Protein AF-A0A932P8K3-F1 (afdb_monomer_lite)

Sequence (279 aa):
MRSTWPFIAGIIIAALVTVFTLPIFAATGILMMVAGSIGRNEATLAGGSSISMRDDHGRITSRLLNTTYTVLAVPITGEPRPRRTLLRQQVLIGDDGEGSASLAAWQMGSPGELRKPPIYAIRVKAHSASLGDDFMFWTEKGGRRTAYSLASGDWLFDADLPVVPFVFEPEARRLAALAQADEEYSAKGGVAVITYAAPGRVLRRVVLLADDSIRASMLRATLSATKLVTYTDDALGGRVVELPLGSGAVRIPVGLNDLDLRRAVLPAGLRLIVLQPWG

Secondary structure (DSSP, 8-state):
----HHHHHHHHHHHHHHHHHHHHHHHHHHHHHHHHHHT----------EEEEEEETTEEEEEEEEEEEEEEEE--TT-SSPEEEEEEEEEEEETTS--EEEEEEEE-SSGGGGGSPPSEEEEEE-SEEEE-TTSEEEEEETTEEEEEETTT--EEEEESS--EEEEETTTEEEEEEEEEPPHHHHTTTEEEEEEEEETTEEEEEEEEEESSHHHHHHHHHHHTT---EEEEEGGGTEEEEEE--TT--EEEEB-SS-B-TTS-B--TTEEEEEEPP--

Radius of gyration: 31.86 Å; chains: 1; bounding box: 83×53×112 Å

Foldseek 3Di:
DDDCVVVVVVVVVVVVCCVVVVVVVVVVVVVVVVVVVVPPQAADDDDAWDKDWDDDPNDIKIKTKHWDWDWDQADDPPDPGGFTKIKIWIWMAIPVLFIKIKIFIWTPPGNVRNVDGGLDMDIDGANDWDQDPQQWIWGHDPQKIWTAHNRRRHTADIASADKDWDADPVGFIKIKGKDADDPVVLVVQWGIKIWIDHRRHTLWIKTKGFQDSVVSVVQNVCQNVWHWDWDFDVVLPTIWIWTQTPQGIWIWDDDSRDTRLVSIDDRPRIHIDTDDPDD

Structure (mmCIF, N/CA/C/O backbone):
data_AF-A0A932P8K3-F1
#
_entry.id   AF-A0A932P8K3-F1
#
loop_
_atom_site.group_PDB
_atom_site.id
_atom_site.type_symbol
_atom_site.label_atom_id
_atom_site.label_alt_id
_atom_site.label_comp_id
_atom_site.label_asym_id
_atom_site.label_entity_id
_atom_site.label_seq_id
_atom_site.pdbx_PDB_ins_code
_atom_site.Cartn_x
_atom_site.Cartn_y
_atom_site.Cartn_z
_atom_site.occupancy
_atom_site.B_iso_or_equiv
_atom_site.auth_seq_id
_atom_site.auth_comp_id
_atom_site.auth_asym_id
_atom_site.auth_atom_id
_atom_site.pdbx_PDB_model_num
ATOM 1 N N . MET A 1 1 ? -60.589 -2.465 82.801 1.00 57.28 1 MET A N 1
ATOM 2 C CA . MET A 1 1 ? -59.227 -2.330 82.238 1.00 57.28 1 MET A CA 1
ATOM 3 C C . MET A 1 1 ? -59.133 -3.239 81.018 1.00 57.28 1 MET A C 1
ATOM 5 O O . MET A 1 1 ? -59.334 -4.435 81.169 1.00 57.28 1 MET A O 1
ATOM 9 N N . ARG A 1 2 ? -58.970 -2.690 79.806 1.00 61.66 2 ARG A N 1
ATOM 10 C CA . ARG A 1 2 ? -58.849 -3.501 78.578 1.00 61.66 2 ARG A CA 1
ATOM 11 C C . ARG A 1 2 ? -57.414 -4.026 78.472 1.00 61.66 2 ARG A C 1
ATOM 13 O O . ARG A 1 2 ? -56.478 -3.258 78.662 1.00 61.66 2 ARG A O 1
ATOM 20 N N . SER A 1 3 ? -57.267 -5.325 78.223 1.00 73.38 3 SER A N 1
ATOM 21 C CA . SER A 1 3 ? -55.971 -6.006 78.144 1.00 73.38 3 SER A CA 1
ATOM 22 C C . SER A 1 3 ? -55.140 -5.461 76.978 1.00 73.38 3 SER A C 1
ATOM 24 O O . SER A 1 3 ? -55.580 -5.506 75.831 1.00 73.38 3 SER A O 1
ATOM 26 N N . THR A 1 4 ? -53.947 -4.940 77.271 1.00 82.44 4 THR A N 1
ATOM 27 C CA . THR A 1 4 ? -52.960 -4.438 76.294 1.00 82.44 4 THR A CA 1
ATOM 28 C C . THR A 1 4 ? -52.095 -5.552 75.692 1.00 82.44 4 THR A C 1
ATOM 30 O O . THR A 1 4 ? -51.344 -5.316 74.749 1.00 82.44 4 THR A O 1
ATOM 33 N N . TRP A 1 5 ? -52.234 -6.786 76.181 1.00 85.00 5 TRP A N 1
ATOM 34 C CA . TRP A 1 5 ? -51.476 -7.955 75.727 1.00 85.00 5 TRP A CA 1
ATOM 35 C C . TRP A 1 5 ? -51.561 -8.239 74.212 1.00 85.00 5 TRP A C 1
ATOM 37 O O . TRP A 1 5 ? -50.513 -8.434 73.599 1.00 85.00 5 TRP A O 1
ATOM 47 N N . PRO A 1 6 ? -52.737 -8.204 73.549 1.00 85.38 6 PRO A N 1
ATOM 48 C CA . PRO A 1 6 ? -52.817 -8.500 72.116 1.00 85.38 6 PRO A CA 1
ATOM 49 C C . PRO A 1 6 ? -52.001 -7.520 71.260 1.00 85.38 6 PRO A C 1
ATOM 51 O O . PRO A 1 6 ? -51.452 -7.903 70.231 1.00 85.38 6 PRO A O 1
ATOM 54 N N . PHE A 1 7 ? -51.875 -6.269 71.710 1.00 83.56 7 PHE A N 1
ATOM 55 C CA . PHE A 1 7 ? -51.070 -5.253 71.038 1.00 83.56 7 PHE A CA 1
ATOM 56 C C . PHE A 1 7 ? -49.568 -5.546 71.162 1.00 83.56 7 PHE A C 1
ATOM 58 O O . PHE A 1 7 ? -48.844 -5.497 70.170 1.00 83.56 7 PHE A O 1
ATOM 65 N N . ILE A 1 8 ? -49.111 -5.935 72.357 1.00 85.12 8 ILE A N 1
ATOM 66 C CA . ILE A 1 8 ? -47.709 -6.306 72.607 1.00 85.12 8 ILE A CA 1
ATOM 67 C C . ILE A 1 8 ? -47.333 -7.569 71.818 1.00 85.12 8 ILE A C 1
ATOM 69 O O . ILE A 1 8 ? -46.289 -7.599 71.169 1.00 85.12 8 ILE A O 1
ATOM 73 N N . ALA A 1 9 ? -48.205 -8.581 71.801 1.00 83.50 9 ALA A N 1
ATOM 74 C CA . ALA A 1 9 ? -48.005 -9.788 70.998 1.00 83.50 9 ALA A CA 1
ATOM 75 C C . ALA A 1 9 ? -47.922 -9.472 69.493 1.00 83.50 9 ALA A C 1
ATOM 77 O O . ALA A 1 9 ? -47.056 -10.003 68.800 1.00 83.50 9 ALA A O 1
ATOM 78 N N . GLY A 1 10 ? -48.768 -8.559 69.001 1.00 85.12 10 GLY A N 1
ATOM 79 C CA . GLY A 1 10 ? -48.730 -8.094 67.613 1.00 85.12 10 GLY A CA 1
ATOM 80 C C . GLY A 1 10 ? -47.408 -7.419 67.240 1.00 85.12 10 GLY A C 1
ATOM 81 O O . GLY A 1 10 ? -46.850 -7.719 66.186 1.00 85.12 10 GLY A O 1
ATOM 82 N N . ILE A 1 11 ? -46.862 -6.571 68.121 1.00 88.75 11 ILE A N 1
ATOM 83 C CA . ILE A 1 11 ? -45.560 -5.915 67.906 1.00 88.75 11 ILE A CA 1
ATOM 84 C C . ILE A 1 11 ? -44.426 -6.940 67.862 1.00 88.75 11 ILE A C 1
ATOM 86 O O . ILE A 1 11 ? -43.567 -6.854 66.987 1.00 88.75 11 ILE A O 1
ATOM 90 N N . ILE A 1 12 ? -44.428 -7.924 68.767 1.00 87.56 12 ILE A N 1
ATOM 91 C CA . ILE A 1 12 ? -43.390 -8.964 68.804 1.00 87.56 12 ILE A CA 1
ATOM 92 C C . ILE A 1 12 ? -43.411 -9.780 67.511 1.00 87.56 12 ILE A C 1
ATOM 94 O O . ILE A 1 12 ? -42.362 -9.973 66.902 1.00 87.56 12 ILE A O 1
ATOM 98 N N . ILE A 1 13 ? -44.591 -10.209 67.054 1.00 87.44 13 ILE A N 1
ATOM 99 C CA . ILE A 1 13 ? -44.726 -10.978 65.810 1.00 87.44 13 ILE A CA 1
ATOM 100 C C . ILE A 1 13 ? -44.290 -10.136 64.607 1.00 87.44 13 ILE A C 1
ATOM 102 O O . ILE A 1 13 ? -43.523 -10.620 63.779 1.00 87.44 13 ILE A O 1
ATOM 106 N N . ALA A 1 14 ? -44.713 -8.872 64.526 1.00 83.62 14 ALA A N 1
ATOM 107 C CA . ALA A 1 14 ? -44.312 -7.977 63.444 1.00 83.62 14 ALA A CA 1
ATOM 108 C C . ALA A 1 14 ? -42.792 -7.750 63.419 1.00 83.62 14 ALA A C 1
ATOM 110 O O . ALA A 1 14 ? -42.177 -7.823 62.354 1.00 83.62 14 ALA A O 1
ATOM 111 N N . ALA A 1 15 ? -42.168 -7.541 64.582 1.00 84.94 15 ALA A N 1
ATOM 112 C CA . ALA A 1 15 ? -40.720 -7.394 64.697 1.00 84.94 15 ALA A CA 1
ATOM 113 C C . ALA A 1 15 ? -39.991 -8.672 64.262 1.00 84.94 15 ALA A C 1
ATOM 115 O O . ALA A 1 15 ? -39.031 -8.599 63.498 1.00 84.94 15 ALA A O 1
ATOM 116 N N . LEU A 1 16 ? -40.482 -9.842 64.679 1.00 87.06 16 LEU A N 1
ATOM 117 C CA . LEU A 1 16 ? -39.890 -11.133 64.335 1.00 87.06 16 LEU A CA 1
ATOM 118 C C . LEU A 1 16 ? -39.984 -11.398 62.828 1.00 87.06 16 LEU A C 1
ATOM 120 O O . LEU A 1 16 ? -38.974 -11.688 62.194 1.00 87.06 16 LEU A O 1
ATOM 124 N N . VAL A 1 17 ? -41.167 -11.203 62.235 1.00 87.06 17 VAL A N 1
ATOM 125 C CA . VAL A 1 17 ? -41.371 -11.316 60.782 1.00 87.06 17 VAL A CA 1
ATOM 126 C C . VAL A 1 17 ? -40.416 -10.383 60.046 1.00 87.06 17 VAL A C 1
ATOM 128 O O . VAL A 1 17 ? -39.711 -10.837 59.153 1.00 87.06 17 VAL A O 1
ATOM 131 N N . THR A 1 18 ? -40.307 -9.124 60.475 1.00 86.12 18 THR A N 1
ATOM 132 C CA . THR A 1 18 ? -39.412 -8.146 59.841 1.00 86.12 18 THR A CA 1
ATOM 133 C C . THR A 1 18 ? -37.949 -8.594 59.907 1.00 86.12 18 THR A C 1
ATOM 135 O O . THR A 1 18 ? -37.266 -8.585 58.886 1.00 86.12 18 THR A O 1
ATOM 138 N N . VAL A 1 19 ? -37.473 -9.057 61.068 1.00 89.94 19 VAL A N 1
ATOM 139 C CA . VAL A 1 19 ? -36.092 -9.542 61.251 1.00 89.94 19 VAL A CA 1
ATOM 140 C C . VAL A 1 19 ? -35.783 -10.752 60.365 1.00 89.94 19 VAL A C 1
ATOM 142 O O . VAL A 1 19 ? -34.666 -10.854 59.863 1.00 89.94 19 VAL A O 1
ATOM 145 N N . PHE A 1 20 ? -36.752 -11.637 60.120 1.00 86.25 20 PHE A N 1
ATOM 146 C CA . PHE A 1 20 ? -36.549 -12.810 59.264 1.00 86.25 20 PHE A CA 1
ATOM 147 C C . PHE A 1 20 ? -36.735 -12.526 57.766 1.00 86.25 20 PHE A C 1
ATOM 149 O O . PHE A 1 20 ? -36.032 -13.118 56.948 1.00 86.25 20 PHE A O 1
ATOM 156 N N . THR A 1 21 ? -37.631 -11.616 57.373 1.00 87.06 21 THR A N 1
ATOM 157 C CA . THR A 1 21 ? -37.904 -11.341 55.951 1.00 87.06 21 THR A CA 1
ATOM 158 C C . THR A 1 21 ? -36.928 -10.346 55.331 1.00 87.06 21 THR A C 1
ATOM 160 O O . THR A 1 21 ? -36.585 -10.469 54.156 1.00 87.06 21 THR A O 1
ATOM 163 N N . LEU A 1 22 ? -36.455 -9.360 56.097 1.00 86.75 22 LEU A N 1
ATOM 164 C CA . LEU A 1 22 ? -35.599 -8.281 55.589 1.00 86.75 22 LEU A CA 1
ATOM 165 C C . LEU A 1 22 ? -34.237 -8.788 55.056 1.00 86.75 22 LEU A C 1
ATOM 167 O O . LEU A 1 22 ? -33.844 -8.351 53.972 1.00 86.75 22 LEU A O 1
ATOM 171 N N . PRO A 1 23 ? -33.560 -9.770 55.690 1.00 87.19 23 PRO A N 1
ATOM 172 C CA . PRO A 1 23 ? -32.352 -10.386 55.139 1.00 87.19 23 PRO A CA 1
ATOM 173 C C . PRO A 1 23 ? -32.603 -11.132 53.826 1.00 87.19 23 PRO A C 1
ATOM 175 O O . PRO A 1 23 ? -31.770 -11.077 52.926 1.00 87.19 23 PRO A O 1
ATOM 178 N N . ILE A 1 24 ? -33.756 -11.797 53.688 1.00 86.75 24 ILE A N 1
ATOM 179 C CA . ILE A 1 24 ? -34.129 -12.529 52.468 1.00 86.75 24 ILE A CA 1
ATOM 180 C C . ILE A 1 24 ? -34.347 -11.542 51.319 1.00 86.75 24 ILE A C 1
ATOM 182 O O . ILE A 1 24 ? -33.803 -11.734 50.230 1.00 86.75 24 ILE A O 1
ATOM 186 N N . PHE A 1 25 ? -35.079 -10.451 51.559 1.00 83.62 25 PHE A N 1
ATOM 187 C CA . PHE A 1 25 ? -35.274 -9.406 50.552 1.00 83.62 25 PHE A CA 1
ATOM 188 C C . PHE A 1 25 ? -33.962 -8.714 50.172 1.00 83.62 25 PHE A C 1
ATOM 190 O O . PHE A 1 25 ? -33.715 -8.504 48.984 1.00 83.62 25 PHE A O 1
ATOM 197 N N . ALA A 1 26 ? -33.091 -8.430 51.143 1.00 86.62 26 ALA A N 1
ATOM 198 C CA . ALA A 1 26 ? -31.770 -7.863 50.883 1.00 86.62 26 ALA A CA 1
ATOM 199 C C . ALA A 1 26 ? -30.895 -8.812 50.048 1.00 86.62 26 ALA A C 1
ATOM 201 O O . ALA A 1 26 ? -30.323 -8.395 49.041 1.00 86.62 26 ALA A O 1
ATOM 202 N N . ALA A 1 27 ? -30.845 -10.099 50.407 1.00 85.69 27 ALA A N 1
ATOM 203 C CA . ALA A 1 27 ? -30.104 -11.110 49.659 1.00 85.69 27 ALA A CA 1
ATOM 204 C C . ALA A 1 27 ? -30.632 -11.249 48.225 1.00 85.69 27 ALA A C 1
ATOM 206 O O . ALA A 1 27 ? -29.844 -11.255 47.284 1.00 85.69 27 ALA A O 1
ATOM 207 N N . THR A 1 28 ? -31.955 -11.277 48.048 1.00 83.00 28 THR A N 1
ATOM 208 C CA . THR A 1 28 ? -32.598 -11.361 46.726 1.00 83.00 28 THR A CA 1
ATOM 209 C C . THR A 1 28 ? -32.301 -10.120 45.880 1.00 83.00 28 THR A C 1
ATOM 211 O O . THR A 1 28 ? -31.987 -10.245 44.697 1.00 83.00 28 THR A O 1
ATOM 214 N N . GLY A 1 29 ? -32.325 -8.926 46.484 1.00 81.06 29 GLY A N 1
ATOM 215 C CA . GLY A 1 29 ? -31.963 -7.672 45.821 1.00 81.06 29 GLY A CA 1
ATOM 216 C C . GLY A 1 29 ? -30.506 -7.647 45.355 1.00 81.06 29 GLY A C 1
ATOM 217 O O . GLY A 1 29 ? -30.235 -7.282 44.211 1.00 81.06 29 GLY A O 1
ATOM 218 N N . ILE A 1 30 ? -29.574 -8.113 46.192 1.00 82.00 30 ILE A N 1
ATOM 219 C CA . ILE A 1 30 ? -28.154 -8.246 45.826 1.00 82.00 30 ILE A CA 1
ATOM 220 C C . ILE A 1 30 ? -27.990 -9.261 44.689 1.00 82.00 30 ILE A C 1
ATOM 222 O O . ILE A 1 30 ? -27.289 -8.985 43.718 1.00 82.00 30 ILE A O 1
ATOM 226 N N . LEU A 1 31 ? -28.676 -10.404 44.758 1.00 77.06 31 LEU A N 1
ATOM 227 C CA . LEU A 1 31 ? -28.620 -11.444 43.727 1.00 77.06 31 LEU A CA 1
ATOM 228 C C . LEU A 1 31 ? -29.167 -10.951 42.383 1.00 77.06 31 LEU A C 1
ATOM 230 O O . LEU A 1 31 ? -28.558 -11.221 41.353 1.00 77.06 31 LEU A O 1
ATOM 234 N N . MET A 1 32 ? -30.256 -10.175 42.381 1.00 73.75 32 MET A N 1
ATOM 235 C CA . MET A 1 32 ? -30.782 -9.545 41.165 1.00 73.75 32 MET A CA 1
ATOM 236 C C . MET A 1 32 ? -29.863 -8.446 40.625 1.00 73.75 32 MET A C 1
ATOM 238 O O . MET A 1 32 ? -29.710 -8.330 39.412 1.00 73.75 32 MET A O 1
ATOM 242 N N . MET A 1 33 ? -29.208 -7.669 41.491 1.00 70.44 33 MET A N 1
ATOM 243 C CA . MET A 1 33 ? -28.232 -6.655 41.078 1.00 70.44 33 MET A CA 1
ATOM 244 C C . MET A 1 33 ? -26.982 -7.291 40.450 1.00 70.44 33 MET A C 1
ATOM 246 O O . MET A 1 33 ? -26.473 -6.806 39.438 1.00 70.44 33 MET A O 1
ATOM 250 N N . VAL A 1 34 ? -26.519 -8.413 41.007 1.00 69.19 34 VAL A N 1
ATOM 251 C CA . VAL A 1 34 ? -25.412 -9.211 40.464 1.00 69.19 34 VAL A CA 1
ATOM 252 C C . VAL A 1 34 ? -25.832 -9.922 39.172 1.00 69.19 34 VAL A C 1
ATOM 254 O O . VAL A 1 34 ? -25.115 -9.859 38.180 1.00 69.19 34 VAL A O 1
ATOM 257 N N . ALA A 1 35 ? -27.024 -10.518 39.112 1.00 64.69 35 ALA A N 1
ATOM 258 C CA . ALA A 1 35 ? -27.544 -11.127 37.885 1.00 64.69 35 ALA A CA 1
ATOM 259 C C . ALA A 1 35 ? -27.747 -10.089 36.762 1.00 64.69 35 ALA A C 1
ATOM 261 O O . ALA A 1 35 ? -27.433 -10.357 35.603 1.00 64.69 35 ALA A O 1
ATOM 262 N N . GLY A 1 36 ? -28.197 -8.878 37.107 1.00 56.47 36 GLY A N 1
ATOM 263 C CA . GLY A 1 36 ? -28.355 -7.763 36.174 1.00 56.47 36 GLY A CA 1
ATOM 264 C C . GLY A 1 36 ? -27.030 -7.198 35.652 1.00 56.47 36 GLY A C 1
ATOM 265 O O . GLY A 1 36 ? -26.979 -6.717 34.520 1.00 56.47 36 GLY A O 1
ATOM 266 N N . SER A 1 37 ? -25.941 -7.286 36.425 1.00 57.44 37 SER A N 1
ATOM 267 C CA . SER A 1 37 ? -24.605 -6.852 35.986 1.00 57.44 37 SER A CA 1
ATOM 268 C C . SER A 1 37 ? -23.870 -7.908 35.151 1.00 57.44 37 SER A C 1
ATOM 270 O O . SER A 1 37 ? -23.059 -7.552 34.294 1.00 57.44 37 SER A O 1
ATOM 272 N N . ILE A 1 38 ? -24.209 -9.190 35.320 1.00 56.47 38 ILE A N 1
ATOM 273 C CA . ILE A 1 38 ? -23.657 -10.315 34.545 1.00 56.47 38 ILE A CA 1
ATOM 274 C C . ILE A 1 38 ? -24.233 -10.372 33.110 1.00 56.47 38 ILE A C 1
ATOM 276 O O . ILE A 1 38 ? -23.625 -10.967 32.224 1.00 56.47 38 ILE A O 1
ATOM 280 N N . GLY A 1 39 ? -25.357 -9.698 32.835 1.00 48.97 39 GLY A N 1
ATOM 281 C CA . GLY A 1 39 ? -26.091 -9.782 31.563 1.00 48.97 39 GLY A CA 1
ATOM 282 C C . GLY A 1 39 ? -25.741 -8.772 30.461 1.00 48.97 39 GLY A C 1
ATOM 283 O O . GLY A 1 39 ? -26.375 -8.803 29.406 1.00 48.97 39 GLY A O 1
ATOM 284 N N . ARG A 1 40 ? -24.770 -7.864 30.640 1.00 55.28 40 ARG A N 1
ATOM 285 C CA . ARG A 1 40 ? -24.426 -6.907 29.568 1.00 55.28 40 ARG A CA 1
ATOM 286 C C . ARG A 1 40 ? -23.566 -7.579 28.493 1.00 55.28 40 ARG A C 1
ATOM 288 O O . ARG A 1 40 ? -22.337 -7.469 28.500 1.00 55.28 40 ARG A O 1
ATOM 295 N N . ASN A 1 41 ? -24.239 -8.212 27.528 1.00 59.84 41 ASN A N 1
ATOM 296 C CA . ASN A 1 41 ? -23.708 -8.635 26.221 1.00 59.84 41 ASN A CA 1
ATOM 297 C C . ASN A 1 41 ? -23.382 -7.434 25.314 1.00 59.84 41 ASN A C 1
ATOM 299 O O . ASN A 1 41 ? -23.579 -7.461 24.103 1.00 59.84 41 ASN A O 1
ATOM 303 N N . GLU A 1 42 ? -22.876 -6.363 25.906 1.00 59.88 42 GLU A N 1
ATOM 304 C CA . GLU A 1 42 ? -22.483 -5.149 25.223 1.00 59.88 42 GLU A CA 1
ATOM 305 C C . GLU A 1 42 ? -20.985 -4.957 25.449 1.00 59.88 42 GLU A C 1
ATOM 307 O O . GLU A 1 42 ? -20.441 -5.155 26.546 1.00 59.88 42 GLU A O 1
ATOM 312 N N . ALA A 1 43 ? -20.294 -4.613 24.374 1.00 63.81 43 ALA A N 1
ATOM 313 C CA . ALA A 1 43 ? -18.921 -4.163 24.420 1.00 63.81 43 ALA A CA 1
ATOM 314 C C . ALA A 1 43 ? -18.846 -2.871 23.619 1.00 63.81 43 ALA A C 1
ATOM 316 O O . ALA A 1 43 ? -19.266 -2.813 22.465 1.00 63.81 43 ALA A O 1
ATOM 317 N N . THR A 1 44 ? -18.350 -1.826 24.267 1.00 64.31 44 THR A N 1
ATOM 318 C CA . THR A 1 44 ? -18.259 -0.485 23.702 1.00 64.31 44 THR A CA 1
ATOM 319 C C . THR A 1 44 ? -16.798 -0.163 23.445 1.00 64.31 44 THR A C 1
ATOM 321 O O . THR A 1 44 ? -15.987 -0.181 24.372 1.00 64.31 44 THR A O 1
ATOM 324 N N . LEU A 1 45 ? -16.464 0.164 22.201 1.00 69.62 45 LEU A N 1
ATOM 325 C CA . LEU A 1 45 ? -15.181 0.769 21.867 1.00 69.62 45 LEU A CA 1
ATOM 326 C C . LEU A 1 45 ? -15.353 2.287 21.856 1.00 69.62 45 LEU A C 1
ATOM 328 O O . LEU A 1 45 ? -16.225 2.815 21.171 1.00 69.62 45 LEU A O 1
ATOM 332 N N . ALA A 1 46 ? -14.533 2.979 22.643 1.00 67.25 46 ALA A N 1
ATOM 333 C CA . ALA A 1 46 ? -14.523 4.433 22.716 1.00 67.25 46 ALA A CA 1
ATOM 334 C C . ALA A 1 46 ? -13.382 5.012 21.866 1.00 67.25 46 ALA A C 1
ATOM 336 O O . ALA A 1 46 ? -12.281 4.460 21.797 1.00 67.25 46 ALA A O 1
ATOM 337 N N . GLY A 1 47 ? -13.658 6.142 21.216 1.00 68.44 47 GLY A N 1
ATOM 338 C CA . GLY A 1 47 ? -12.696 6.921 20.438 1.00 68.44 47 GLY A CA 1
ATOM 339 C C . GLY A 1 47 ? -13.433 8.003 19.664 1.00 68.44 47 GLY A C 1
ATOM 340 O O . GLY A 1 47 ? -14.035 7.708 18.638 1.00 68.44 47 GLY A O 1
ATOM 341 N N . GLY A 1 48 ? -13.454 9.219 20.205 1.00 77.38 48 GLY A N 1
ATOM 342 C CA . GLY A 1 48 ? -14.067 10.371 19.548 1.00 77.38 48 GLY A CA 1
ATOM 343 C C . GLY A 1 48 ? -13.110 11.043 18.567 1.00 77.38 48 GLY A C 1
ATOM 344 O O . GLY A 1 48 ? -11.897 10.820 18.612 1.00 77.38 48 GLY A O 1
ATOM 345 N N . SER A 1 49 ? -13.664 11.885 17.700 1.00 84.56 49 SER A N 1
ATOM 346 C CA . SER A 1 49 ? -12.877 12.892 16.991 1.00 84.56 49 SER A CA 1
ATOM 347 C C . SER A 1 49 ? -12.685 14.104 17.902 1.00 84.56 49 SER A C 1
ATOM 349 O O . SER A 1 49 ? -13.598 14.478 18.639 1.00 84.56 49 SER A O 1
ATOM 351 N N . SER A 1 50 ? -11.501 14.704 17.885 1.00 85.56 50 SER A N 1
ATOM 352 C CA . SER A 1 50 ? -11.177 15.864 18.713 1.00 85.56 50 SER A CA 1
ATOM 353 C C . SER A 1 50 ? -10.339 16.878 17.948 1.00 85.56 50 SER A C 1
ATOM 355 O O . SER A 1 50 ? -9.579 16.536 17.044 1.00 85.56 50 SER A O 1
ATOM 357 N N . ILE A 1 51 ? -10.483 18.142 18.332 1.00 86.38 51 ILE A N 1
ATOM 358 C CA . ILE A 1 51 ? -9.606 19.232 17.922 1.00 86.38 51 ILE A CA 1
ATOM 359 C C . ILE A 1 51 ? -9.060 19.887 19.187 1.00 86.38 51 ILE A C 1
ATOM 361 O O . ILE A 1 51 ? -9.806 20.146 20.131 1.00 86.38 51 ILE A O 1
ATOM 365 N N . SER A 1 52 ? -7.756 20.121 19.232 1.00 84.69 52 SER A N 1
ATOM 366 C CA . SER A 1 52 ? -7.100 20.833 20.326 1.00 84.69 52 SER A CA 1
ATOM 367 C C . SER A 1 52 ? -6.261 21.962 19.759 1.00 84.69 52 SER A C 1
ATOM 369 O O . SER A 1 52 ? -5.509 21.740 18.812 1.00 84.69 52 SER A O 1
ATOM 371 N N . MET A 1 53 ? -6.365 23.144 20.355 1.00 85.94 53 MET A N 1
ATOM 372 C CA . MET A 1 53 ? -5.535 24.300 20.032 1.00 85.94 53 MET A CA 1
ATOM 373 C C . MET A 1 53 ? -4.720 24.670 21.266 1.00 85.94 53 MET A C 1
ATOM 375 O O . MET A 1 53 ? -5.257 24.710 22.375 1.00 85.94 53 MET A O 1
ATOM 379 N N . ARG A 1 54 ? -3.425 24.913 21.084 1.00 84.88 54 ARG A N 1
ATOM 380 C CA . ARG A 1 54 ? -2.511 25.335 22.142 1.00 84.88 54 ARG A CA 1
ATOM 381 C C . ARG A 1 54 ? -1.705 26.531 21.663 1.00 84.88 54 ARG A C 1
ATOM 383 O O . ARG A 1 54 ? -1.085 26.465 20.607 1.00 84.88 54 ARG A O 1
ATOM 390 N N . ASP A 1 55 ? -1.702 27.588 22.462 1.00 84.25 55 ASP A N 1
ATOM 391 C CA . ASP A 1 55 ? -0.764 28.694 22.302 1.00 84.25 55 ASP A CA 1
ATOM 392 C C . ASP A 1 55 ? 0.586 28.288 22.904 1.00 84.25 55 ASP A C 1
ATOM 394 O O . ASP A 1 55 ? 0.671 27.904 24.076 1.00 84.25 55 ASP A O 1
ATOM 398 N N . ASP A 1 56 ? 1.622 28.298 22.074 1.00 80.75 56 ASP A N 1
ATOM 399 C CA . ASP A 1 56 ? 3.001 28.061 22.465 1.00 80.75 56 ASP A CA 1
ATOM 400 C C . ASP A 1 56 ? 3.830 29.305 22.128 1.00 80.75 56 ASP A C 1
ATOM 402 O O . ASP A 1 56 ? 4.255 29.505 20.990 1.00 80.75 56 ASP A O 1
ATOM 406 N N . HIS A 1 57 ? 4.021 30.172 23.126 1.00 77.75 57 HIS A N 1
ATOM 407 C CA . HIS A 1 57 ? 4.831 31.392 23.025 1.00 77.75 57 HIS A CA 1
ATOM 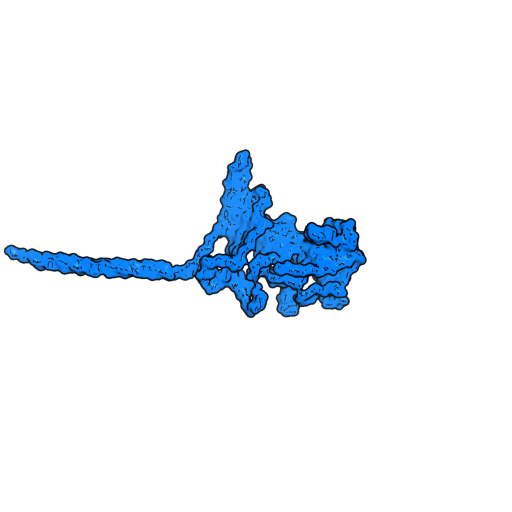408 C C . HIS A 1 57 ? 4.403 32.337 21.880 1.00 77.75 57 HIS A C 1
ATOM 410 O O . HIS A 1 57 ? 5.245 32.911 21.189 1.00 77.75 57 HIS A O 1
ATOM 416 N N . GLY A 1 58 ? 3.091 32.509 21.672 1.00 76.94 58 GLY A N 1
ATOM 417 C CA . GLY A 1 58 ? 2.528 33.358 20.618 1.00 76.94 58 GLY A CA 1
ATOM 418 C C . GLY A 1 58 ? 2.317 32.635 19.285 1.00 76.94 58 GLY A C 1
ATOM 419 O O . GLY A 1 58 ? 1.851 33.249 18.323 1.00 76.94 58 GLY A O 1
ATOM 420 N N . ARG A 1 59 ? 2.634 31.335 19.209 1.00 77.81 59 ARG A N 1
ATOM 421 C CA . ARG A 1 59 ? 2.316 30.469 18.070 1.00 77.81 59 ARG A CA 1
ATOM 422 C C . ARG A 1 59 ? 1.150 29.554 18.433 1.00 77.81 59 ARG A C 1
ATOM 424 O O . ARG A 1 59 ? 1.291 28.632 19.231 1.00 77.81 59 ARG A O 1
ATOM 431 N N . ILE A 1 60 ? 0.005 29.766 17.790 1.00 81.31 60 ILE A N 1
ATOM 432 C CA . ILE A 1 60 ? -1.136 28.853 17.898 1.00 81.31 60 ILE A CA 1
ATOM 433 C C . ILE A 1 60 ? -0.799 27.573 17.127 1.00 81.31 60 ILE A C 1
ATOM 435 O O . ILE A 1 60 ? -0.519 27.614 15.931 1.00 81.31 60 ILE A O 1
ATOM 439 N N . THR A 1 61 ? -0.820 26.441 17.822 1.00 82.62 61 THR A N 1
ATOM 440 C CA . THR A 1 61 ? -0.681 25.100 17.248 1.00 82.62 61 THR A CA 1
ATOM 441 C C . THR A 1 61 ? -2.005 24.365 17.388 1.00 82.62 61 THR A C 1
ATOM 443 O O . THR A 1 61 ? -2.563 24.267 18.484 1.00 82.62 61 THR A O 1
ATOM 446 N N . SER A 1 62 ? -2.537 23.861 16.282 1.00 85.38 62 SER A N 1
ATOM 447 C CA . SER A 1 62 ? -3.744 23.048 16.251 1.00 85.38 62 SER A CA 1
ATOM 448 C C . SER A 1 62 ? -3.409 21.588 15.947 1.00 85.38 62 SER A C 1
ATOM 450 O O . SER A 1 62 ? -2.453 21.260 15.239 1.00 85.38 62 SER A O 1
ATOM 452 N N . ARG A 1 63 ? -4.183 20.686 16.551 1.00 86.25 63 ARG A N 1
ATOM 453 C CA . ARG A 1 63 ? -4.139 19.247 16.293 1.00 86.25 63 ARG A CA 1
ATOM 454 C C . ARG A 1 63 ? -5.553 18.728 16.147 1.00 86.25 63 ARG A C 1
ATOM 456 O O . ARG A 1 63 ? -6.403 19.009 16.991 1.00 86.25 63 ARG A O 1
ATOM 463 N N . LEU A 1 64 ? -5.778 17.946 15.103 1.00 88.12 64 LEU A N 1
ATOM 464 C CA . LEU A 1 64 ? -7.047 17.307 14.797 1.00 88.12 64 LEU A CA 1
ATOM 465 C C . LEU A 1 64 ? -6.851 15.794 14.793 1.00 88.12 64 LEU A C 1
ATOM 467 O O . LEU A 1 64 ? -6.024 15.274 14.050 1.00 88.12 64 LEU A O 1
ATOM 471 N N . LEU A 1 65 ? -7.627 15.091 15.610 1.00 90.25 65 LEU A N 1
ATOM 472 C CA . LEU A 1 65 ? -7.734 13.639 15.606 1.00 90.25 65 LEU A CA 1
ATOM 473 C C . LEU A 1 65 ? -9.104 13.267 15.049 1.00 90.25 65 LEU A C 1
ATOM 475 O O . LEU A 1 65 ? -10.124 13.553 15.671 1.00 90.25 65 LEU A O 1
ATOM 479 N N . ASN A 1 66 ? -9.136 12.598 13.903 1.00 91.44 66 ASN A N 1
ATOM 480 C CA . ASN A 1 66 ? -10.361 12.026 13.364 1.00 91.44 66 ASN A CA 1
ATOM 481 C C . ASN A 1 66 ? -10.378 10.520 13.631 1.00 91.44 66 ASN A C 1
ATOM 483 O O . ASN A 1 66 ? -9.447 9.828 13.219 1.00 91.44 66 ASN A O 1
ATOM 487 N N . THR A 1 67 ? -11.417 10.018 14.300 1.00 93.38 67 THR A N 1
ATOM 488 C CA . THR A 1 67 ? -11.620 8.581 14.529 1.00 93.38 67 THR A CA 1
ATOM 489 C C . THR A 1 67 ? -12.837 8.107 13.739 1.00 93.38 67 THR A C 1
ATOM 491 O O . THR A 1 67 ? -13.931 8.642 13.884 1.00 93.38 67 THR A O 1
ATOM 494 N N . THR A 1 68 ? -12.669 7.073 12.918 1.00 93.31 68 THR A N 1
ATOM 495 C CA . THR A 1 68 ? -13.742 6.475 12.114 1.00 93.31 68 THR A CA 1
ATOM 496 C C . THR A 1 68 ? -13.830 4.981 12.393 1.00 93.31 68 THR A C 1
ATOM 498 O O . THR A 1 68 ? -12.823 4.274 12.361 1.00 93.31 68 THR A O 1
ATOM 501 N N . TYR A 1 69 ? -15.044 4.494 12.649 1.00 92.69 69 TYR A N 1
ATOM 502 C CA . TYR A 1 69 ? -15.332 3.071 12.799 1.00 92.69 69 TYR A CA 1
ATOM 503 C C . TYR A 1 69 ? -16.028 2.563 11.545 1.00 92.69 69 TYR A C 1
ATOM 505 O O . TYR A 1 69 ? -17.034 3.129 11.127 1.00 92.69 69 TYR A O 1
ATOM 513 N N . THR A 1 70 ? -15.509 1.491 10.959 1.00 93.12 70 THR A N 1
ATOM 514 C CA . THR A 1 70 ? -16.094 0.869 9.766 1.00 93.12 70 THR A CA 1
ATOM 515 C C . THR A 1 70 ? -16.187 -0.630 9.976 1.00 93.12 70 THR A C 1
ATOM 517 O O . THR A 1 70 ? -15.251 -1.250 10.474 1.00 93.12 70 THR A O 1
ATOM 520 N N . VAL A 1 71 ? -17.312 -1.228 9.597 1.00 92.06 71 VAL A N 1
ATOM 521 C CA . VAL A 1 71 ? -17.489 -2.682 9.615 1.00 92.06 71 VAL A CA 1
ATOM 522 C C . VAL A 1 71 ? -17.418 -3.186 8.185 1.00 92.06 71 VAL A C 1
ATOM 524 O O . VAL A 1 71 ? -18.249 -2.798 7.368 1.00 92.06 71 VAL A O 1
ATOM 527 N N . LEU A 1 72 ? -16.451 -4.054 7.891 1.00 91.94 72 LEU A N 1
ATOM 528 C CA . LEU A 1 72 ? -16.242 -4.610 6.553 1.00 91.94 72 LEU A CA 1
ATOM 529 C C . LEU A 1 72 ? -16.195 -6.137 6.586 1.00 91.94 72 LEU A C 1
ATOM 531 O O . LEU A 1 72 ? -15.795 -6.746 7.577 1.00 91.94 72 LEU A O 1
ATOM 535 N N . ALA A 1 73 ? -16.596 -6.755 5.477 1.00 90.56 73 ALA A N 1
ATOM 536 C CA . ALA A 1 73 ? -16.378 -8.171 5.219 1.00 90.56 73 ALA A CA 1
ATOM 537 C C . ALA A 1 73 ? -15.058 -8.319 4.450 1.00 90.56 73 ALA A C 1
ATOM 539 O O . ALA A 1 73 ? -15.007 -8.089 3.243 1.00 90.56 73 ALA A O 1
ATOM 540 N N . VAL A 1 74 ? -13.979 -8.646 5.159 1.00 87.44 74 VAL A N 1
ATOM 541 C CA . VAL A 1 74 ? -12.631 -8.717 4.592 1.00 87.44 74 VAL A CA 1
ATOM 542 C C . VAL A 1 74 ? -12.377 -10.125 4.043 1.00 87.44 74 VAL A C 1
ATOM 544 O O . VAL A 1 74 ? -12.491 -11.099 4.797 1.00 87.44 74 VAL A O 1
ATOM 547 N N . PRO A 1 75 ? -12.035 -10.277 2.751 1.00 84.31 75 PRO A N 1
ATOM 548 C CA . PRO A 1 75 ? -11.641 -11.568 2.204 1.00 84.31 75 PRO A CA 1
ATOM 549 C C . PRO A 1 75 ? -10.281 -11.981 2.776 1.00 84.31 75 PRO A C 1
ATOM 551 O O . PRO A 1 75 ? -9.317 -11.219 2.714 1.00 84.31 75 PRO A O 1
ATOM 554 N N . ILE A 1 76 ? -10.193 -13.197 3.315 1.00 82.00 76 ILE A N 1
ATOM 555 C CA . ILE A 1 76 ? -8.938 -13.763 3.820 1.00 82.00 76 ILE A CA 1
ATOM 556 C C . ILE A 1 76 ? -8.517 -14.913 2.915 1.00 82.00 76 ILE A C 1
ATOM 558 O O . ILE A 1 76 ? -9.316 -15.781 2.563 1.00 82.00 76 ILE A O 1
ATOM 562 N N . THR A 1 77 ? -7.246 -14.909 2.515 1.00 74.25 77 THR A N 1
ATOM 563 C CA . THR A 1 77 ? -6.698 -15.962 1.657 1.00 74.25 77 THR A CA 1
ATOM 564 C C . THR A 1 77 ? -6.782 -17.310 2.374 1.00 74.25 77 THR A C 1
ATOM 566 O O . THR A 1 77 ? -6.307 -17.441 3.496 1.00 74.25 77 THR A O 1
ATOM 569 N N . GLY A 1 78 ? -7.356 -18.315 1.709 1.00 76.38 78 GLY A N 1
ATOM 570 C CA . GLY A 1 78 ? -7.513 -19.666 2.260 1.00 76.38 78 GLY A CA 1
ATOM 571 C C . GLY A 1 78 ? -8.820 -19.891 3.020 1.00 76.38 78 GLY A C 1
ATOM 572 O O . GLY A 1 78 ? -9.116 -21.029 3.376 1.00 76.38 78 GLY A O 1
ATOM 573 N N . GLU A 1 79 ? -9.635 -18.851 3.216 1.00 80.81 79 GLU A N 1
ATOM 574 C CA . GLU A 1 79 ? -10.941 -18.989 3.854 1.00 80.81 79 GLU A CA 1
ATOM 575 C C . GLU A 1 79 ? -12.089 -18.968 2.845 1.00 80.81 79 GLU A C 1
ATOM 577 O O . GLU A 1 79 ? -12.102 -18.143 1.931 1.00 80.81 79 GLU A O 1
ATOM 582 N N . PRO A 1 80 ? -13.095 -19.844 3.017 1.00 79.38 80 PRO A N 1
ATOM 583 C CA . PRO A 1 80 ? -14.215 -19.938 2.086 1.00 79.38 80 PRO A CA 1
ATOM 584 C C . PRO A 1 80 ? -15.182 -18.755 2.198 1.00 79.38 80 PRO A C 1
ATOM 586 O O . PRO A 1 80 ? -16.002 -18.548 1.306 1.00 79.38 80 PRO A O 1
ATOM 589 N N . ARG A 1 81 ? -15.143 -18.002 3.304 1.00 84.81 81 ARG A N 1
ATOM 590 C CA . ARG A 1 81 ? -16.039 -16.870 3.556 1.00 84.81 81 ARG A CA 1
ATOM 591 C C . ARG A 1 81 ? -15.243 -15.667 4.063 1.00 84.81 81 ARG A C 1
ATOM 593 O O . ARG A 1 81 ? -14.361 -15.855 4.898 1.00 84.81 81 ARG A O 1
ATOM 600 N N . PRO A 1 82 ? -15.569 -14.442 3.613 1.00 85.88 82 PRO A N 1
ATOM 601 C CA . PRO A 1 82 ? -15.007 -13.226 4.186 1.00 85.88 82 PRO A CA 1
ATOM 602 C C . PRO A 1 82 ? -15.273 -13.141 5.692 1.00 85.88 82 PRO A C 1
ATOM 604 O O . PRO A 1 82 ? -16.366 -13.484 6.157 1.00 85.88 82 PRO A O 1
ATOM 607 N N . ARG A 1 83 ? -14.298 -12.641 6.455 1.00 87.75 83 ARG A N 1
ATOM 608 C CA . ARG A 1 83 ? -14.469 -12.388 7.889 1.00 87.75 83 ARG A CA 1
ATOM 609 C C . ARG A 1 83 ? -15.053 -11.004 8.112 1.00 87.75 83 ARG A C 1
ATOM 611 O O . ARG A 1 83 ? -14.606 -10.028 7.514 1.00 87.75 83 ARG A O 1
ATOM 618 N N . ARG A 1 84 ? -16.043 -10.907 8.999 1.00 91.75 84 ARG A N 1
ATOM 619 C CA . ARG A 1 84 ? -16.573 -9.615 9.435 1.00 91.75 84 ARG A CA 1
ATOM 620 C C . ARG A 1 84 ? -15.599 -8.995 10.433 1.00 91.75 84 ARG A C 1
ATOM 622 O O . ARG A 1 84 ? -15.342 -9.574 11.488 1.00 91.75 84 ARG A O 1
ATOM 629 N N . THR A 1 85 ? -15.094 -7.818 10.099 1.00 92.50 85 THR A N 1
ATOM 630 C CA . THR A 1 85 ? -14.050 -7.128 10.853 1.00 92.50 85 THR A CA 1
ATOM 631 C C . THR A 1 85 ? -14.512 -5.711 11.166 1.00 92.50 85 THR A C 1
ATOM 633 O O . THR A 1 85 ? -14.981 -4.990 10.282 1.00 92.50 85 THR A O 1
ATOM 636 N N . LEU A 1 86 ? -14.378 -5.307 12.427 1.00 94.31 86 LEU A N 1
ATOM 637 C CA . LEU A 1 86 ? -14.508 -3.919 12.847 1.00 94.31 86 LEU A CA 1
ATOM 638 C C . LEU A 1 86 ? -13.145 -3.251 12.720 1.00 94.31 86 LEU A C 1
ATOM 640 O O . LEU A 1 86 ? -12.169 -3.699 13.316 1.00 94.31 86 LEU A O 1
ATOM 644 N N . LEU A 1 87 ? -13.101 -2.153 11.987 1.00 94.69 87 LEU A N 1
ATOM 645 C CA . LEU A 1 87 ? -11.919 -1.339 11.780 1.00 94.69 87 LEU A CA 1
ATOM 646 C C . LEU A 1 87 ? -12.099 -0.007 12.501 1.00 94.69 87 LEU A C 1
ATOM 648 O O . LEU A 1 87 ? -13.099 0.680 12.295 1.00 94.69 87 LEU A O 1
ATOM 652 N N . ARG A 1 88 ? -11.119 0.374 13.321 1.00 95.12 88 ARG A N 1
ATOM 653 C CA . ARG A 1 88 ? -10.984 1.726 13.869 1.00 95.12 88 ARG A CA 1
ATOM 654 C C . ARG A 1 88 ? -9.819 2.411 13.178 1.00 95.12 88 ARG A C 1
ATOM 656 O O . ARG A 1 88 ? -8.665 2.111 13.481 1.00 95.12 88 ARG A O 1
ATOM 663 N N . GLN A 1 89 ? -10.133 3.331 12.279 1.00 95.44 89 GLN A N 1
ATOM 664 C CA . GLN A 1 89 ? -9.161 4.214 11.653 1.00 95.44 89 GLN A CA 1
ATOM 665 C C . GLN A 1 89 ? -9.021 5.482 12.495 1.00 95.44 89 GLN A C 1
ATOM 667 O O . GLN A 1 89 ? -10.024 6.057 12.916 1.00 95.44 89 GLN A O 1
ATOM 672 N N . GLN A 1 90 ? -7.791 5.935 12.723 1.00 94.44 90 GLN A N 1
ATOM 673 C CA . GLN A 1 90 ? -7.525 7.237 13.326 1.00 94.44 90 GLN A CA 1
ATOM 674 C C . GLN A 1 90 ? -6.496 7.997 12.501 1.00 94.44 90 GLN A C 1
ATOM 676 O O . GLN A 1 90 ? -5.452 7.439 12.167 1.00 94.44 90 GLN A O 1
ATOM 681 N N . VAL A 1 91 ? -6.778 9.260 12.199 1.00 93.44 91 VAL A N 1
ATOM 682 C CA . VAL A 1 91 ? -5.854 10.162 11.501 1.00 93.44 91 VAL A CA 1
ATOM 683 C C . VAL A 1 91 ? -5.625 11.375 12.390 1.00 93.44 91 VAL A C 1
ATOM 685 O O . VAL A 1 91 ? -6.573 12.079 12.734 1.00 93.44 91 VAL A O 1
ATOM 688 N N . LEU A 1 92 ? -4.376 11.577 12.793 1.00 91.38 92 LEU A N 1
ATOM 689 C CA . LEU A 1 92 ? -3.911 12.737 13.537 1.00 91.38 92 LEU A CA 1
ATOM 690 C C . LEU A 1 92 ? -3.194 13.674 12.568 1.00 91.38 92 LEU A C 1
ATOM 692 O O . LEU A 1 92 ? -2.206 13.280 11.949 1.00 91.38 92 LEU A O 1
ATOM 696 N N . ILE A 1 93 ? -3.675 14.906 12.479 1.00 87.44 93 ILE A N 1
ATOM 697 C CA . ILE A 1 93 ? -3.089 15.976 11.676 1.00 87.44 93 ILE A CA 1
ATOM 698 C C . ILE A 1 93 ? -2.693 17.093 12.638 1.00 87.44 93 ILE A C 1
ATOM 700 O O . ILE A 1 93 ? -3.515 17.536 13.441 1.00 87.44 93 ILE A O 1
ATOM 704 N N . GLY A 1 94 ? -1.434 17.516 12.583 1.00 81.50 94 GLY A N 1
ATOM 705 C CA . GLY A 1 94 ? -0.912 18.637 13.356 1.00 81.50 94 GLY A CA 1
ATOM 706 C C . GLY A 1 94 ? -0.253 19.678 12.458 1.00 81.50 94 GLY A C 1
ATOM 707 O O . GLY A 1 94 ? 0.260 19.354 11.384 1.00 81.50 94 GLY A O 1
ATOM 708 N N . ASP A 1 95 ? -0.242 20.927 12.924 1.00 74.69 95 ASP A N 1
ATOM 709 C CA . ASP A 1 95 ? 0.426 22.054 12.247 1.00 74.69 95 ASP A CA 1
ATOM 710 C C . ASP A 1 95 ? 1.965 21.957 12.273 1.00 74.69 95 ASP A C 1
ATOM 712 O O . ASP A 1 95 ? 2.666 22.740 11.632 1.00 74.69 95 ASP A O 1
ATOM 716 N N . ASP A 1 96 ? 2.505 20.991 13.019 1.00 68.44 96 ASP A N 1
ATOM 717 C CA . ASP A 1 96 ? 3.922 20.621 13.064 1.00 68.44 96 ASP A CA 1
ATOM 718 C C . ASP A 1 96 ? 4.369 19.821 11.823 1.00 68.44 96 ASP A C 1
ATOM 720 O O . ASP A 1 96 ? 5.557 19.546 11.659 1.00 68.44 96 ASP A O 1
ATOM 724 N N . GLY A 1 97 ? 3.441 19.477 10.921 1.00 66.06 97 GLY A N 1
ATOM 725 C CA . GLY A 1 97 ? 3.724 18.706 9.708 1.00 66.06 97 GLY A CA 1
ATOM 726 C C . GLY A 1 97 ? 3.932 17.210 9.969 1.00 66.06 97 GLY A C 1
ATOM 727 O O . GLY A 1 97 ? 4.127 16.446 9.018 1.00 66.06 97 GLY A O 1
ATOM 728 N N . GLU A 1 98 ? 3.840 16.766 11.226 1.00 72.06 98 GLU A N 1
ATOM 729 C CA . GLU A 1 98 ? 3.969 15.370 11.638 1.00 72.06 98 GLU A CA 1
ATOM 730 C C . GLU A 1 98 ? 2.588 14.719 11.792 1.00 72.06 98 GLU A C 1
ATOM 732 O O . GLU A 1 98 ? 2.063 14.533 12.888 1.00 72.06 98 GLU A O 1
ATOM 737 N N . GLY A 1 99 ? 1.981 14.344 10.665 1.00 87.69 99 GLY A N 1
ATOM 738 C CA . GLY A 1 99 ? 0.763 13.537 10.671 1.00 87.69 99 GLY A CA 1
ATOM 739 C C . GLY A 1 99 ? 1.024 12.081 11.081 1.00 87.69 99 GLY A C 1
ATOM 740 O O . GLY A 1 99 ? 2.096 11.518 10.822 1.00 87.69 99 GLY A O 1
ATOM 741 N N . SER A 1 100 ? 0.024 11.428 11.676 1.00 93.75 100 SER A N 1
ATOM 742 C CA . SER A 1 100 ? 0.031 9.972 11.850 1.00 93.75 100 SER A CA 1
ATOM 743 C C . SER A 1 100 ? -1.314 9.351 11.504 1.00 93.75 100 SER A C 1
ATOM 745 O O . SER A 1 100 ? -2.372 9.898 11.808 1.00 93.75 100 SER A O 1
ATOM 747 N N . ALA A 1 101 ? -1.268 8.170 10.900 1.00 95.38 101 ALA A N 1
ATOM 748 C CA . ALA A 1 101 ? -2.430 7.339 10.662 1.00 95.38 101 ALA A CA 1
ATOM 749 C C . ALA A 1 101 ? -2.299 6.034 11.440 1.00 95.38 101 ALA A C 1
ATOM 751 O O . ALA A 1 101 ? -1.214 5.460 11.574 1.00 95.38 101 ALA A O 1
ATOM 752 N N . SER A 1 102 ? -3.423 5.543 11.943 1.00 95.56 102 SER A N 1
ATOM 753 C CA . SER A 1 102 ? -3.498 4.225 12.549 1.00 95.56 102 SER A CA 1
ATOM 754 C C . SER A 1 102 ? -4.768 3.497 12.158 1.00 95.56 102 SER A C 1
ATOM 756 O O . SER A 1 102 ? -5.804 4.111 11.901 1.00 95.56 102 SER A O 1
ATOM 758 N N . LEU A 1 103 ? -4.668 2.176 12.126 1.00 96.88 103 LEU A N 1
ATOM 759 C CA . LEU A 1 103 ? -5.781 1.278 11.883 1.00 96.88 103 LEU A CA 1
ATOM 760 C C . LEU A 1 103 ? -5.689 0.137 12.884 1.00 96.88 103 LEU A C 1
ATOM 762 O O . LEU A 1 103 ? -4.673 -0.546 12.940 1.00 96.88 103 LEU A O 1
ATOM 766 N N . ALA A 1 104 ? -6.740 -0.079 13.661 1.00 95.81 104 ALA A N 1
ATOM 767 C CA . ALA A 1 104 ? -6.866 -1.247 14.520 1.00 95.81 104 ALA A CA 1
ATOM 768 C C . ALA A 1 104 ? -8.052 -2.090 14.056 1.00 95.81 104 ALA A C 1
ATOM 770 O O . ALA A 1 104 ? -9.105 -1.540 13.728 1.00 95.81 104 ALA A O 1
ATOM 771 N N . ALA A 1 105 ? -7.875 -3.406 14.026 1.00 94.88 105 ALA A N 1
ATOM 772 C CA . ALA A 1 105 ? -8.881 -4.335 13.533 1.00 94.88 105 ALA A CA 1
ATOM 773 C C . ALA A 1 105 ? -9.315 -5.313 14.629 1.00 94.88 105 ALA A C 1
ATOM 775 O O . ALA A 1 105 ? -8.477 -5.855 15.341 1.00 94.88 105 ALA A O 1
ATOM 776 N N . TRP A 1 106 ? -10.613 -5.581 14.742 1.00 94.06 106 TRP A N 1
ATOM 777 C CA . TRP A 1 106 ? -11.186 -6.609 15.615 1.00 94.06 106 TRP A CA 1
ATOM 778 C C . TRP A 1 106 ? -12.062 -7.541 14.796 1.00 94.06 106 TRP A C 1
ATOM 780 O O . TRP A 1 106 ? -12.777 -7.099 13.897 1.00 94.06 106 TRP A O 1
ATOM 790 N N . GLN A 1 107 ? -12.055 -8.824 15.137 1.00 89.94 107 GLN A N 1
ATOM 791 C CA . GLN A 1 107 ? -13.064 -9.737 14.613 1.00 89.94 107 GLN A CA 1
ATOM 792 C C . GLN A 1 107 ? -14.437 -9.401 15.208 1.00 89.94 107 GLN A C 1
ATOM 794 O O . GLN A 1 107 ? -14.546 -8.906 16.333 1.00 89.94 107 GLN A O 1
ATOM 799 N N . MET A 1 108 ? -15.480 -9.607 14.402 1.00 86.31 108 MET A N 1
ATOM 800 C CA . MET A 1 108 ? -16.872 -9.435 14.803 1.00 86.31 108 MET A CA 1
ATOM 801 C C . MET A 1 108 ? -17.629 -10.763 14.715 1.00 86.31 108 MET A C 1
ATOM 803 O O . MET A 1 108 ? -18.401 -10.988 13.780 1.00 86.31 108 MET A O 1
ATOM 807 N N . GLY A 1 109 ? -17.422 -11.629 15.701 1.00 80.25 109 GLY A N 1
ATOM 808 C CA . GLY A 1 109 ? -18.211 -12.841 15.936 1.00 80.25 109 GLY A CA 1
ATOM 809 C C . GLY A 1 109 ? -19.068 -12.774 17.203 1.00 80.25 109 GLY A C 1
ATOM 810 O O . GLY A 1 109 ? -20.161 -13.336 17.241 1.00 80.25 109 GLY A O 1
ATOM 811 N N . SER A 1 110 ? -18.627 -12.045 18.231 1.00 80.94 110 SER A N 1
ATOM 812 C CA . SER A 1 110 ? -19.352 -11.886 19.499 1.00 80.94 110 SER A CA 1
ATOM 813 C C . SER A 1 110 ? -18.968 -10.587 20.223 1.00 80.94 110 SER A C 1
ATOM 815 O O . SER A 1 110 ? -17.864 -10.080 20.016 1.00 80.94 110 SER A O 1
ATOM 817 N N . PRO A 1 111 ? -19.812 -10.047 21.128 1.00 79.75 111 PRO A N 1
ATOM 818 C CA . PRO A 1 111 ? -19.465 -8.854 21.909 1.00 79.75 111 PRO A CA 1
ATOM 819 C C . PRO A 1 111 ? -18.153 -9.002 22.697 1.00 79.75 111 PRO A C 1
ATOM 821 O O . PRO A 1 111 ? -17.399 -8.044 22.849 1.00 79.75 111 PRO A O 1
ATOM 824 N N . GLY A 1 112 ? -17.838 -10.215 23.163 1.00 81.38 112 GLY A N 1
ATOM 825 C CA . GLY A 1 112 ? -16.599 -10.501 23.887 1.00 81.38 112 GLY A CA 1
ATOM 826 C C . GLY A 1 112 ? -15.323 -10.284 23.064 1.00 81.38 112 GLY A C 1
ATOM 827 O O . GLY A 1 112 ? -14.273 -10.024 23.646 1.00 81.38 112 GLY A O 1
ATOM 828 N N . GLU A 1 113 ? -15.388 -10.338 21.731 1.00 84.25 113 GLU A N 1
ATOM 829 C CA . GLU A 1 113 ? -14.221 -10.110 20.865 1.00 84.25 113 GLU A CA 1
ATOM 830 C C . GLU A 1 113 ? -13.745 -8.660 20.882 1.00 84.25 113 GLU A C 1
ATOM 832 O O . GLU A 1 113 ? -12.544 -8.420 20.823 1.00 84.25 113 GLU A O 1
ATOM 837 N N . LEU A 1 114 ? -14.649 -7.696 21.072 1.00 84.19 114 LEU A N 1
ATOM 838 C CA . LEU A 1 114 ? -14.278 -6.281 21.174 1.00 84.19 114 LEU A CA 1
ATOM 839 C C . LEU A 1 114 ? -13.542 -5.950 22.481 1.00 84.19 114 LEU A C 1
ATOM 841 O O . LEU A 1 114 ? -12.897 -4.909 22.577 1.00 84.19 114 LEU A O 1
ATOM 845 N N . ARG A 1 115 ? -13.635 -6.825 23.493 1.00 83.88 115 ARG A N 1
ATOM 846 C CA . ARG A 1 115 ? -12.869 -6.702 24.745 1.00 83.88 115 ARG A CA 1
ATOM 847 C C . ARG A 1 115 ? -11.448 -7.250 24.611 1.00 83.88 115 ARG A C 1
ATOM 849 O O . ARG A 1 115 ? -10.611 -6.971 25.465 1.00 83.88 115 ARG A O 1
ATOM 856 N N . LYS A 1 116 ? -11.177 -8.044 23.572 1.00 88.31 116 LYS A N 1
ATOM 857 C CA . LYS A 1 116 ? -9.838 -8.561 23.286 1.00 88.31 116 LYS A CA 1
ATOM 858 C C . LYS A 1 116 ? -8.995 -7.476 22.598 1.00 88.31 116 LYS A C 1
ATOM 860 O O . LYS A 1 116 ? -9.547 -6.555 21.987 1.00 88.31 116 LYS A O 1
ATOM 865 N N . PRO A 1 117 ? -7.657 -7.574 22.671 1.00 90.19 117 PRO A N 1
ATOM 866 C CA . PRO A 1 117 ? -6.781 -6.776 21.825 1.00 90.19 117 PRO A CA 1
ATOM 867 C C . PRO A 1 117 ? -7.143 -6.931 20.337 1.00 90.19 117 PRO A C 1
ATOM 869 O O . PRO A 1 117 ? -7.651 -7.987 19.945 1.00 90.19 117 PRO A O 1
ATOM 872 N N . PRO A 1 118 ? -6.889 -5.902 19.511 1.00 93.00 118 PRO A N 1
ATOM 873 C CA . PRO A 1 118 ? -7.114 -5.996 18.076 1.00 93.00 118 PRO A CA 1
ATOM 874 C C . PRO A 1 118 ? -6.268 -7.121 17.461 1.00 93.00 118 PRO A C 1
ATOM 876 O O . PRO A 1 118 ? -5.156 -7.381 17.918 1.00 93.00 118 PRO A O 1
ATOM 879 N N . ILE A 1 119 ? -6.781 -7.761 16.404 1.00 93.31 119 ILE A N 1
ATOM 880 C CA 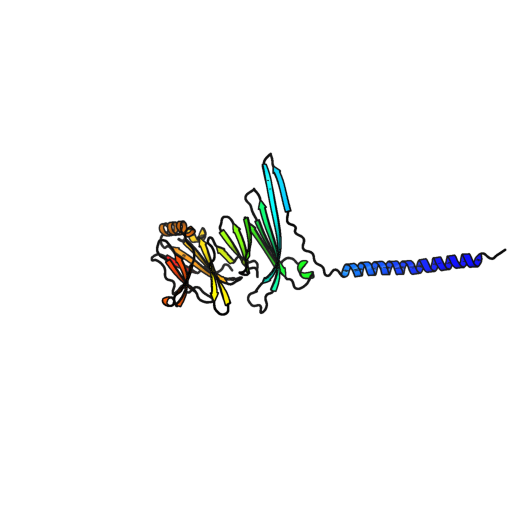. ILE A 1 119 ? -6.068 -8.812 15.658 1.00 93.31 119 ILE A CA 1
ATOM 881 C C . ILE A 1 119 ? -4.763 -8.297 15.048 1.00 93.31 119 ILE A C 1
ATOM 883 O O . ILE A 1 119 ? -3.781 -9.026 14.998 1.00 93.31 119 ILE A O 1
ATOM 887 N N . TYR A 1 120 ? -4.752 -7.034 14.628 1.00 94.44 120 TYR A N 1
ATOM 888 C CA . TYR A 1 120 ? -3.555 -6.299 14.254 1.00 94.44 120 TYR A CA 1
ATOM 889 C C . TYR A 1 120 ? -3.794 -4.800 14.458 1.00 94.44 120 TYR A C 1
ATOM 891 O O . TYR A 1 120 ? -4.937 -4.322 14.485 1.00 94.44 120 TYR A O 1
ATOM 899 N N . ALA A 1 121 ? -2.704 -4.049 14.592 1.00 95.81 121 ALA A N 1
ATOM 900 C CA . ALA A 1 121 ? -2.733 -2.598 14.649 1.00 95.81 121 ALA A CA 1
ATOM 901 C C . ALA A 1 121 ? -1.592 -2.013 13.814 1.00 95.81 121 ALA A C 1
ATOM 903 O O . ALA A 1 121 ? -0.426 -2.334 14.025 1.00 95.81 121 ALA A O 1
ATOM 904 N N . ILE A 1 122 ? -1.941 -1.124 12.892 1.00 96.56 122 ILE A N 1
ATOM 905 C CA . ILE A 1 122 ? -1.011 -0.371 12.055 1.00 96.56 122 ILE A CA 1
ATOM 906 C C . ILE A 1 122 ? -0.882 1.022 12.659 1.00 96.56 122 ILE A C 1
ATOM 908 O O . ILE A 1 122 ? -1.888 1.640 13.016 1.00 96.56 122 ILE A O 1
ATOM 912 N N . ARG A 1 123 ? 0.343 1.539 12.757 1.00 95.62 123 ARG A N 1
ATOM 913 C CA . ARG A 1 123 ? 0.605 2.936 13.114 1.00 95.62 123 ARG A CA 1
ATOM 914 C C . ARG A 1 123 ? 1.773 3.454 12.296 1.00 95.62 123 ARG A C 1
ATOM 916 O O . ARG A 1 123 ? 2.884 2.950 12.426 1.00 95.62 123 ARG A O 1
ATOM 923 N N . VAL A 1 124 ? 1.517 4.467 11.479 1.00 95.00 124 VAL A N 1
ATOM 924 C CA . VAL A 1 124 ? 2.499 5.002 10.534 1.00 95.00 124 VAL A CA 1
ATOM 925 C C . VAL A 1 124 ? 2.421 6.520 10.462 1.00 95.00 124 VAL A C 1
ATOM 927 O O . VAL A 1 124 ? 1.380 7.117 10.737 1.00 95.00 124 VAL A O 1
ATOM 930 N N . LYS A 1 125 ? 3.538 7.160 10.107 1.00 93.38 125 LYS A N 1
ATOM 931 C CA . LYS A 1 125 ? 3.552 8.596 9.807 1.00 93.38 125 LYS A CA 1
ATOM 932 C C . LYS A 1 125 ? 2.864 8.815 8.459 1.00 93.38 125 LYS A C 1
ATOM 934 O O . LYS A 1 125 ? 3.343 8.291 7.457 1.00 93.38 125 LYS A O 1
ATOM 939 N N . ALA A 1 126 ? 1.769 9.564 8.446 1.00 93.12 126 ALA A N 1
ATOM 940 C CA . ALA A 1 126 ? 0.972 9.840 7.254 1.00 93.12 126 ALA A CA 1
ATOM 941 C C . ALA A 1 126 ? 0.084 11.066 7.486 1.00 93.12 126 ALA A C 1
ATOM 943 O O . ALA A 1 126 ? -0.386 11.289 8.601 1.00 93.12 126 ALA A O 1
ATOM 944 N N . HIS A 1 127 ? -0.163 11.839 6.434 1.00 90.25 127 HIS A N 1
ATOM 945 C CA . HIS A 1 127 ? -1.024 13.027 6.472 1.00 90.25 127 HIS A CA 1
ATOM 946 C C . HIS A 1 127 ? -2.483 12.690 6.176 1.00 90.25 127 HIS A C 1
ATOM 948 O O . HIS A 1 127 ? -3.384 13.398 6.617 1.00 90.25 127 HIS A O 1
ATOM 954 N N . SER A 1 128 ? -2.722 11.594 5.457 1.00 91.44 128 SER A N 1
ATOM 955 C CA . SER A 1 128 ? -4.057 11.089 5.162 1.00 91.44 128 SER A CA 1
ATOM 956 C C . SER A 1 128 ? -4.085 9.563 5.239 1.00 91.44 128 SER A C 1
ATOM 958 O O . SER A 1 128 ? -3.058 8.887 5.103 1.00 91.44 128 SER A O 1
ATOM 960 N N . ALA A 1 129 ? -5.276 9.017 5.482 1.00 94.81 129 ALA A N 1
ATOM 961 C CA . ALA A 1 129 ? -5.520 7.592 5.356 1.00 94.81 129 ALA A CA 1
ATOM 962 C C . ALA A 1 129 ? -6.961 7.304 4.940 1.00 94.81 129 ALA A C 1
ATOM 964 O O . ALA A 1 129 ? -7.881 8.055 5.274 1.00 94.81 129 ALA A O 1
ATOM 965 N N . SER A 1 130 ? -7.157 6.206 4.219 1.00 94.56 130 SER A N 1
ATOM 966 C CA . SER A 1 130 ? -8.464 5.780 3.722 1.00 94.56 130 SER A CA 1
ATOM 967 C C . SER A 1 130 ? -8.549 4.263 3.593 1.00 94.56 130 SER A C 1
ATOM 969 O O . SER A 1 130 ? -7.543 3.572 3.432 1.00 94.56 130 SER A O 1
ATOM 971 N N . LEU A 1 131 ? -9.772 3.749 3.650 1.00 93.19 131 LEU A N 1
ATOM 972 C CA . LEU A 1 131 ? -10.090 2.375 3.280 1.00 93.19 131 LEU A CA 1
ATOM 973 C C . LEU A 1 131 ? -10.547 2.379 1.819 1.00 93.19 131 LEU A C 1
ATOM 975 O O . LEU A 1 131 ? -11.446 3.142 1.470 1.00 93.19 131 LEU A O 1
ATOM 979 N N . GLY A 1 132 ? -9.908 1.571 0.975 1.00 86.62 132 GLY A N 1
ATOM 980 C CA . GLY A 1 132 ? -10.257 1.452 -0.440 1.00 86.62 132 GLY A CA 1
ATOM 981 C C . GLY A 1 132 ? -11.220 0.298 -0.728 1.00 86.62 132 GLY A C 1
ATOM 982 O O . GLY A 1 132 ? -11.254 -0.707 -0.013 1.00 86.62 132 GLY A O 1
ATOM 983 N N . ASP A 1 133 ? -11.951 0.402 -1.842 1.00 82.94 133 ASP A N 1
ATOM 984 C CA . ASP A 1 133 ? -12.828 -0.661 -2.377 1.00 82.94 133 ASP A CA 1
ATOM 985 C C . ASP A 1 133 ? -12.053 -1.890 -2.898 1.00 82.94 133 ASP A C 1
ATOM 987 O O . ASP A 1 133 ? -12.622 -2.893 -3.339 1.00 82.94 133 ASP A O 1
ATOM 991 N N . ASP A 1 134 ? -10.728 -1.802 -2.884 1.00 84.00 134 ASP A N 1
ATOM 992 C CA . ASP A 1 134 ? -9.762 -2.844 -3.206 1.00 84.00 134 ASP A CA 1
ATOM 993 C C . ASP A 1 134 ? -9.370 -3.695 -1.984 1.00 84.00 134 ASP A C 1
ATOM 995 O O . ASP A 1 134 ? -8.478 -4.541 -2.079 1.00 84.00 134 ASP A O 1
ATOM 999 N N . PHE A 1 135 ? -10.070 -3.509 -0.858 1.00 85.56 135 PHE A N 1
ATOM 1000 C CA . PHE A 1 135 ? -9.817 -4.169 0.425 1.00 85.56 135 PHE A CA 1
ATOM 1001 C C . PHE A 1 135 ? -8.409 -3.899 0.971 1.00 85.56 135 PHE A C 1
ATOM 1003 O O . PHE A 1 135 ? -7.805 -4.759 1.621 1.00 85.56 135 PHE A O 1
ATOM 1010 N N . MET A 1 136 ? -7.890 -2.696 0.721 1.00 92.00 136 MET A N 1
ATOM 1011 C CA . MET A 1 136 ? -6.619 -2.229 1.261 1.00 92.00 136 MET A CA 1
ATOM 1012 C C . MET A 1 136 ? -6.815 -0.986 2.127 1.00 92.00 136 MET A C 1
ATOM 1014 O O . MET A 1 136 ? -7.718 -0.172 1.919 1.00 92.00 136 MET A O 1
ATOM 1018 N N . PHE A 1 137 ? -5.947 -0.853 3.125 1.00 95.12 137 PHE A N 1
ATOM 1019 C CA . PHE A 1 137 ? -5.793 0.382 3.877 1.00 95.12 137 PHE A CA 1
ATOM 1020 C C . PHE A 1 137 ? -4.693 1.213 3.232 1.00 95.12 137 PHE A C 1
ATOM 1022 O O . PHE A 1 137 ? -3.555 0.761 3.114 1.00 95.12 137 PHE A O 1
ATOM 1029 N N . TRP A 1 138 ? -5.043 2.420 2.814 1.00 95.88 138 TRP A N 1
ATOM 1030 C CA . TRP A 1 138 ? -4.151 3.344 2.138 1.00 95.88 138 TRP A CA 1
ATOM 1031 C C . TRP A 1 138 ? -3.733 4.455 3.084 1.00 95.88 138 TRP A C 1
ATOM 1033 O O . TRP A 1 138 ? -4.585 5.097 3.696 1.00 95.88 138 TRP A O 1
ATOM 1043 N N . THR A 1 139 ? -2.437 4.735 3.144 1.00 96.12 139 THR A N 1
ATOM 1044 C CA . THR A 1 139 ? -1.895 5.914 3.829 1.00 96.12 139 THR A CA 1
ATOM 1045 C C . THR A 1 139 ? -1.088 6.753 2.860 1.00 96.12 139 THR A C 1
ATOM 1047 O O . THR A 1 139 ? -0.472 6.200 1.952 1.00 96.12 139 THR A O 1
ATOM 1050 N N . GLU A 1 140 ? -1.045 8.064 3.058 1.00 93.94 140 GLU A N 1
ATOM 1051 C CA . GLU A 1 140 ? -0.273 8.964 2.202 1.00 93.94 140 GLU A CA 1
ATOM 1052 C C . GLU A 1 140 ? 0.699 9.812 3.019 1.00 93.94 140 GLU A C 1
ATOM 1054 O O . GLU A 1 140 ? 0.331 10.401 4.042 1.00 93.94 140 GLU A O 1
ATOM 1059 N N . LYS A 1 141 ? 1.946 9.887 2.553 1.00 91.56 141 LYS A N 1
ATOM 1060 C CA . LYS A 1 141 ? 2.995 10.716 3.144 1.00 91.56 141 LYS A CA 1
ATOM 1061 C C . LYS A 1 141 ? 3.843 11.326 2.033 1.00 91.56 141 LYS A C 1
ATOM 1063 O O . LYS A 1 141 ? 4.528 10.609 1.313 1.00 91.56 141 LYS A O 1
ATOM 1068 N N . GLY A 1 142 ? 3.831 12.655 1.922 1.00 86.69 142 GLY A N 1
ATOM 1069 C CA . GLY A 1 142 ? 4.652 13.368 0.935 1.00 86.69 142 GLY A CA 1
ATOM 1070 C C . GLY A 1 142 ? 4.371 12.956 -0.516 1.00 86.69 142 GLY A C 1
ATOM 1071 O O . GLY A 1 142 ? 5.306 12.819 -1.295 1.00 86.69 142 GLY A O 1
ATOM 1072 N N . GLY A 1 143 ? 3.104 12.694 -0.858 1.00 87.25 143 GLY A N 1
ATOM 1073 C CA . GLY A 1 143 ? 2.674 12.251 -2.191 1.00 87.25 143 GLY A CA 1
ATOM 1074 C C . GLY A 1 143 ? 2.852 10.753 -2.467 1.00 87.25 143 GLY A C 1
ATOM 1075 O O . GLY A 1 143 ? 2.205 10.225 -3.369 1.00 87.25 143 GLY A O 1
ATOM 1076 N N . ARG A 1 144 ? 3.654 10.037 -1.667 1.00 91.56 144 ARG A N 1
ATOM 1077 C CA . ARG A 1 144 ? 3.749 8.575 -1.728 1.00 91.56 144 ARG A CA 1
ATOM 1078 C C . ARG A 1 144 ? 2.576 7.946 -0.988 1.00 91.56 144 ARG A C 1
ATOM 1080 O O . ARG A 1 144 ? 2.336 8.248 0.185 1.00 91.56 144 ARG A O 1
ATOM 1087 N N . ARG A 1 145 ? 1.870 7.040 -1.661 1.00 94.69 145 ARG A N 1
ATOM 1088 C CA . ARG A 1 145 ? 0.819 6.208 -1.071 1.00 94.69 145 ARG A CA 1
ATOM 1089 C C . ARG A 1 145 ? 1.384 4.848 -0.694 1.00 94.69 145 ARG A C 1
ATOM 1091 O O . ARG A 1 145 ? 2.141 4.259 -1.453 1.00 94.69 145 ARG A O 1
ATOM 1098 N N . THR A 1 146 ? 0.945 4.316 0.433 1.00 95.44 146 THR A N 1
ATOM 1099 C CA . THR A 1 146 ? 1.329 2.989 0.907 1.00 95.44 146 THR A CA 1
ATOM 1100 C C . THR A 1 146 ? 0.081 2.158 1.160 1.00 95.44 146 THR A C 1
ATOM 1102 O O . THR A 1 146 ? -0.869 2.640 1.781 1.00 95.44 146 THR A O 1
ATOM 1105 N N . ALA A 1 147 ? 0.082 0.925 0.658 1.00 95.50 147 ALA A N 1
ATOM 1106 C CA . ALA A 1 147 ? -0.997 -0.038 0.819 1.00 95.50 147 ALA A CA 1
ATOM 1107 C C . ALA A 1 147 ? -0.673 -1.048 1.922 1.00 95.50 147 ALA A C 1
ATOM 1109 O O . ALA A 1 147 ? 0.405 -1.646 1.936 1.00 95.50 147 ALA A O 1
ATOM 1110 N N . TYR A 1 148 ? -1.653 -1.303 2.783 1.00 95.25 148 TYR A N 1
ATOM 1111 C CA . TYR A 1 148 ? -1.623 -2.355 3.792 1.00 95.25 148 TYR A CA 1
ATOM 1112 C C . TYR A 1 148 ? -2.786 -3.326 3.599 1.00 95.25 148 TYR A C 1
ATOM 1114 O O . TYR A 1 148 ? -3.886 -2.944 3.183 1.00 95.25 148 TYR A O 1
ATOM 1122 N N . SER A 1 149 ? -2.554 -4.590 3.940 1.00 92.44 149 SER A N 1
ATOM 1123 C CA . SER A 1 149 ? -3.573 -5.632 3.909 1.00 92.44 149 SER A CA 1
ATOM 1124 C C . SER A 1 149 ? -4.603 -5.415 5.011 1.00 92.44 149 SER A C 1
ATOM 1126 O O . SER A 1 149 ? -4.249 -5.322 6.185 1.00 92.44 149 SER A O 1
ATOM 1128 N N . LEU A 1 150 ? -5.892 -5.417 4.664 1.00 92.00 150 LEU A N 1
ATOM 1129 C CA . LEU A 1 150 ? -6.958 -5.464 5.671 1.00 92.00 150 LEU A CA 1
ATOM 1130 C C . LEU A 1 150 ? -7.119 -6.848 6.317 1.00 92.00 150 LEU A C 1
ATOM 1132 O O . LEU A 1 150 ? -7.827 -6.985 7.312 1.00 92.00 150 LEU A O 1
ATOM 1136 N N . ALA A 1 151 ? -6.517 -7.890 5.743 1.00 89.69 151 ALA A N 1
ATOM 1137 C CA . ALA A 1 151 ? -6.624 -9.244 6.279 1.00 89.69 151 ALA A CA 1
ATOM 1138 C C . ALA A 1 151 ? -5.633 -9.486 7.427 1.00 89.69 151 ALA A C 1
ATOM 1140 O O . ALA A 1 151 ? -5.987 -10.143 8.406 1.00 89.69 151 ALA A O 1
ATOM 1141 N N . SER A 1 152 ? -4.414 -8.954 7.311 1.00 90.06 152 SER A N 1
ATOM 1142 C CA . SER A 1 152 ? -3.310 -9.214 8.246 1.00 90.06 152 SER A CA 1
ATOM 1143 C C . SER A 1 152 ? -2.688 -7.963 8.865 1.00 90.06 152 SER A C 1
ATOM 1145 O O . SER A 1 152 ? -2.046 -8.058 9.905 1.00 90.06 152 SER A O 1
ATOM 1147 N N . GLY A 1 153 ? -2.886 -6.791 8.263 1.00 92.31 153 GLY A N 1
ATOM 1148 C CA . GLY A 1 153 ? -2.188 -5.565 8.642 1.00 92.31 153 GLY A CA 1
ATOM 1149 C C . GLY A 1 153 ? -0.807 -5.402 8.005 1.00 92.31 153 GLY A C 1
ATOM 1150 O O . GLY A 1 153 ? -0.165 -4.375 8.224 1.00 92.31 153 GLY A O 1
ATOM 1151 N N . ASP A 1 154 ? -0.362 -6.374 7.205 1.00 92.56 154 ASP A N 1
ATOM 1152 C CA . ASP A 1 154 ? 0.962 -6.348 6.587 1.00 92.56 154 ASP A CA 1
ATOM 1153 C C . ASP A 1 154 ? 1.079 -5.229 5.555 1.00 92.56 154 ASP A C 1
ATOM 1155 O O . ASP A 1 154 ? 0.132 -4.920 4.823 1.00 92.56 154 ASP A O 1
ATOM 1159 N N . TRP A 1 155 ? 2.274 -4.649 5.463 1.00 93.69 155 TRP A N 1
ATOM 1160 C CA . TRP A 1 155 ? 2.624 -3.761 4.363 1.00 93.69 155 TRP A CA 1
ATOM 1161 C C . TRP A 1 155 ? 2.634 -4.543 3.048 1.00 93.69 155 TRP A C 1
ATOM 1163 O O . TRP A 1 155 ? 3.256 -5.600 2.944 1.00 93.69 155 TRP A O 1
ATOM 1173 N N . LEU A 1 156 ? 1.947 -4.019 2.035 1.00 92.38 156 LEU A N 1
ATOM 1174 C CA . LEU A 1 156 ? 1.873 -4.646 0.722 1.00 92.38 156 LEU A CA 1
ATOM 1175 C C . LEU A 1 156 ? 2.842 -3.991 -0.249 1.00 92.38 156 LEU A C 1
ATOM 1177 O O . LEU A 1 156 ? 3.677 -4.681 -0.823 1.00 92.38 156 LEU A O 1
ATOM 1181 N N . PHE A 1 157 ? 2.728 -2.688 -0.483 1.00 94.00 157 PHE A N 1
ATOM 1182 C CA . PHE A 1 157 ? 3.596 -1.963 -1.411 1.00 94.00 157 PHE A CA 1
ATOM 1183 C C . PHE A 1 157 ? 3.406 -0.455 -1.290 1.00 94.00 157 PHE A C 1
ATOM 1185 O O . PHE A 1 157 ? 2.387 0.022 -0.788 1.00 94.00 157 PHE A O 1
ATOM 1192 N N . ASP A 1 158 ? 4.369 0.274 -1.841 1.00 94.50 158 ASP A N 1
ATOM 1193 C CA . ASP A 1 158 ? 4.277 1.711 -2.057 1.00 94.50 158 ASP A CA 1
ATOM 1194 C C . ASP A 1 158 ? 3.881 2.022 -3.507 1.00 94.50 158 ASP A C 1
ATOM 1196 O O . ASP A 1 158 ? 4.109 1.232 -4.431 1.00 94.50 158 ASP A O 1
ATOM 1200 N N . ALA A 1 159 ? 3.275 3.187 -3.698 1.00 94.00 159 ALA A N 1
ATOM 1201 C CA . ALA A 1 159 ? 2.850 3.729 -4.973 1.00 94.00 159 ALA A CA 1
ATOM 1202 C C . ALA A 1 159 ? 3.097 5.244 -4.985 1.00 94.00 159 ALA A C 1
ATOM 1204 O O . ALA A 1 159 ? 2.469 5.994 -4.238 1.00 94.00 159 ALA A O 1
ATOM 1205 N N . ASP A 1 160 ? 3.998 5.689 -5.857 1.00 92.19 160 ASP A N 1
ATOM 1206 C CA . ASP A 1 160 ? 4.269 7.114 -6.100 1.00 92.19 160 ASP A CA 1
ATOM 1207 C C . ASP A 1 160 ? 3.358 7.692 -7.191 1.00 92.19 160 ASP A C 1
ATOM 1209 O O . ASP A 1 160 ? 3.243 8.904 -7.348 1.00 92.19 160 ASP A O 1
ATOM 1213 N N . LEU A 1 161 ? 2.688 6.816 -7.943 1.00 89.81 161 LEU A N 1
ATOM 1214 C CA . LEU A 1 161 ? 1.739 7.164 -8.993 1.00 89.81 161 LEU A CA 1
ATOM 1215 C C . LEU A 1 161 ? 0.389 6.470 -8.767 1.00 89.81 161 LEU A C 1
ATOM 1217 O O . LEU A 1 161 ? 0.318 5.468 -8.047 1.00 89.81 161 LEU A O 1
ATOM 1221 N N . PRO A 1 162 ? -0.694 6.947 -9.413 1.00 89.75 162 PRO A N 1
ATOM 1222 C CA . PRO A 1 162 ? -1.987 6.277 -9.361 1.00 89.75 162 PRO A CA 1
ATOM 1223 C C . PRO A 1 162 ? -1.889 4.806 -9.783 1.00 89.75 162 PRO A C 1
ATOM 1225 O O . PRO A 1 162 ? -1.379 4.491 -10.859 1.00 89.75 162 PRO A O 1
ATOM 1228 N N . VAL A 1 163 ? -2.414 3.914 -8.942 1.00 91.31 163 VAL A N 1
ATOM 1229 C CA . VAL A 1 163 ? -2.492 2.481 -9.246 1.00 91.31 163 VAL A CA 1
ATOM 1230 C C . VAL A 1 163 ? -3.459 2.209 -10.391 1.00 91.31 163 VAL A C 1
ATOM 1232 O O . VAL A 1 163 ? -4.452 2.919 -10.565 1.00 91.31 163 VAL A O 1
ATOM 1235 N N . VAL A 1 164 ? -3.189 1.150 -11.153 1.00 91.19 164 VAL A N 1
ATOM 1236 C CA . VAL A 1 164 ? -4.036 0.736 -12.274 1.00 91.19 164 VAL A CA 1
ATOM 1237 C C . VAL A 1 164 ? -4.768 -0.553 -11.912 1.00 91.19 164 VAL A C 1
ATOM 1239 O O . VAL A 1 164 ? -4.126 -1.606 -11.841 1.00 91.19 164 VAL A O 1
ATOM 1242 N N . PRO A 1 165 ? -6.088 -0.496 -11.661 1.00 89.88 165 PRO A N 1
ATOM 1243 C CA . PRO A 1 165 ? -6.897 -1.680 -11.422 1.00 89.88 165 PRO A CA 1
ATOM 1244 C C . PRO A 1 165 ? -7.340 -2.329 -12.740 1.00 89.88 165 PRO A C 1
ATOM 1246 O O . PRO A 1 165 ? -7.622 -1.648 -13.724 1.00 89.88 165 PRO A O 1
ATOM 1249 N N . PHE A 1 166 ? -7.459 -3.653 -12.745 1.00 87.75 166 PHE A N 1
ATOM 1250 C CA . PHE A 1 166 ? -8.038 -4.425 -13.846 1.00 87.75 166 PHE A CA 1
ATOM 1251 C C . PHE A 1 166 ? -8.623 -5.748 -13.340 1.00 87.75 166 PHE A C 1
ATOM 1253 O O . PHE A 1 166 ? -8.319 -6.203 -12.239 1.00 87.75 166 PHE A O 1
ATOM 1260 N N . VAL A 1 167 ? -9.507 -6.369 -14.123 1.00 85.00 167 VAL A N 1
ATOM 1261 C CA . VAL A 1 167 ? -10.318 -7.515 -13.674 1.00 85.00 167 VAL A CA 1
ATOM 1262 C C . VAL A 1 167 ? -10.190 -8.668 -14.657 1.00 85.00 167 VAL A C 1
ATOM 1264 O O . VAL A 1 167 ? -10.486 -8.501 -15.834 1.00 85.00 167 VAL A O 1
ATOM 1267 N N . PHE A 1 168 ? -9.716 -9.837 -14.224 1.00 82.06 168 PHE A N 1
ATOM 1268 C CA . PHE A 1 168 ? -9.749 -11.080 -15.017 1.00 82.06 168 PHE A CA 1
ATOM 1269 C C . PHE A 1 168 ? -11.088 -11.780 -14.868 1.00 82.06 168 PHE A C 1
ATOM 1271 O O . PHE A 1 168 ? -11.661 -11.730 -13.793 1.00 82.06 168 PHE A O 1
ATOM 1278 N N . GLU A 1 169 ? -11.564 -12.462 -15.904 1.00 77.06 169 GLU A N 1
ATOM 1279 C CA . GLU A 1 169 ? -12.653 -13.431 -15.757 1.00 77.06 169 GLU A CA 1
ATOM 1280 C C . GLU A 1 169 ? -12.132 -14.641 -14.955 1.00 77.06 169 GLU A C 1
ATOM 1282 O O . GLU A 1 169 ? -11.024 -15.104 -15.245 1.00 77.06 169 GLU A O 1
ATOM 1287 N N . PRO A 1 170 ? -12.843 -15.149 -13.926 1.00 62.72 170 PRO A N 1
ATOM 1288 C CA . PRO A 1 170 ? -14.170 -14.771 -13.417 1.00 62.72 170 PRO A CA 1
ATOM 1289 C C . PRO A 1 170 ? -14.116 -13.743 -12.256 1.00 62.72 170 PRO A C 1
ATOM 1291 O O . PRO A 1 170 ? -14.207 -14.097 -11.088 1.00 62.72 170 PRO A O 1
ATOM 1294 N N . GLU A 1 171 ? -13.972 -12.454 -12.563 1.00 66.69 171 GLU A N 1
ATOM 1295 C CA . GLU A 1 171 ? -13.931 -11.312 -11.622 1.00 66.69 171 GLU A CA 1
ATOM 1296 C C . GLU A 1 171 ? -12.733 -11.216 -10.655 1.00 66.69 171 GLU A C 1
ATOM 1298 O O . GLU A 1 171 ? -12.760 -10.510 -9.641 1.00 66.69 171 GLU A O 1
ATOM 1303 N N . ALA A 1 172 ? -11.610 -11.847 -10.982 1.00 81.75 172 ALA A N 1
ATOM 1304 C CA . ALA A 1 172 ? -10.387 -11.702 -10.208 1.00 81.75 172 ALA A CA 1
ATOM 1305 C C . ALA A 1 172 ? -9.777 -10.299 -10.398 1.00 81.75 172 ALA A C 1
ATOM 1307 O O . ALA A 1 172 ? -9.061 -10.031 -11.368 1.00 81.75 172 ALA A O 1
ATOM 1308 N N . ARG A 1 173 ? -10.045 -9.402 -9.438 1.00 86.31 173 ARG A N 1
ATOM 1309 C CA . ARG A 1 173 ? -9.457 -8.054 -9.376 1.00 86.31 173 ARG A CA 1
ATOM 1310 C C . ARG A 1 173 ? -7.949 -8.124 -9.177 1.00 86.31 173 ARG A C 1
ATOM 1312 O O . ARG A 1 173 ? -7.440 -8.901 -8.361 1.00 86.31 173 ARG A O 1
ATOM 1319 N N . ARG A 1 174 ? -7.240 -7.296 -9.926 1.00 90.31 174 ARG A N 1
ATOM 1320 C CA . ARG A 1 174 ? -5.794 -7.147 -9.905 1.00 90.31 174 ARG A CA 1
ATOM 1321 C C . ARG A 1 174 ? -5.440 -5.683 -10.001 1.00 90.31 174 ARG A C 1
ATOM 1323 O O . ARG A 1 174 ? -6.235 -4.867 -10.464 1.00 90.31 174 ARG A O 1
ATOM 1330 N N . LEU A 1 175 ? -4.248 -5.367 -9.537 1.00 91.88 175 LEU A N 1
ATOM 1331 C CA . LEU A 1 175 ? -3.738 -4.016 -9.578 1.00 91.88 175 LEU A CA 1
ATOM 1332 C C . LEU A 1 175 ? -2.245 -4.022 -9.853 1.00 91.88 175 LEU A C 1
ATOM 1334 O O . LEU A 1 175 ? -1.515 -4.914 -9.410 1.00 91.88 175 LEU A O 1
ATOM 1338 N N . ALA A 1 176 ? -1.816 -3.004 -10.584 1.00 94.06 176 ALA A N 1
ATOM 1339 C CA . ALA A 1 176 ? -0.418 -2.698 -10.778 1.00 94.06 176 ALA A CA 1
ATOM 1340 C C . ALA A 1 176 ? -0.113 -1.326 -10.170 1.00 94.06 176 ALA A C 1
ATOM 1342 O O . ALA A 1 176 ? -0.840 -0.354 -10.388 1.00 94.06 176 ALA A O 1
ATOM 1343 N N . ALA A 1 177 ? 0.952 -1.272 -9.384 1.00 94.06 177 ALA A N 1
ATOM 1344 C CA . ALA A 1 177 ? 1.431 -0.076 -8.715 1.00 94.06 177 ALA A CA 1
ATOM 1345 C C . ALA A 1 177 ? 2.869 0.211 -9.137 1.00 94.06 177 ALA A C 1
ATOM 1347 O O . ALA A 1 177 ? 3.646 -0.714 -9.393 1.00 94.06 177 ALA A O 1
ATOM 1348 N N . LEU A 1 178 ? 3.210 1.495 -9.191 1.00 94.62 178 LEU A N 1
ATOM 1349 C CA . LEU A 1 178 ? 4.554 1.961 -9.491 1.00 94.62 178 LEU A CA 1
ATOM 1350 C C . LEU A 1 178 ? 5.051 2.836 -8.346 1.00 94.62 178 LEU A C 1
ATOM 1352 O O . LEU A 1 178 ? 4.398 3.818 -7.991 1.00 94.62 178 LEU A O 1
ATOM 1356 N N . ALA A 1 179 ? 6.221 2.501 -7.824 1.00 93.88 179 ALA A N 1
ATOM 1357 C CA . ALA A 1 179 ? 6.994 3.362 -6.943 1.00 93.88 179 ALA A CA 1
ATOM 1358 C C . ALA A 1 179 ? 8.351 3.652 -7.582 1.00 93.88 179 ALA A C 1
ATOM 1360 O O . ALA A 1 179 ? 8.902 2.831 -8.317 1.00 93.88 179 ALA A O 1
ATOM 1361 N N . GLN A 1 180 ? 8.909 4.816 -7.302 1.00 92.88 180 GLN A N 1
ATOM 1362 C CA . GLN A 1 180 ? 10.307 5.102 -7.550 1.00 92.88 180 GLN A CA 1
ATOM 1363 C C . GLN A 1 180 ? 11.168 4.174 -6.688 1.00 92.88 180 GLN A C 1
ATOM 1365 O O . GLN A 1 180 ? 10.828 3.861 -5.547 1.00 92.88 180 GLN A O 1
ATOM 1370 N N . ALA A 1 181 ? 12.287 3.716 -7.246 1.00 91.81 181 ALA A N 1
ATOM 1371 C CA . ALA A 1 181 ? 13.218 2.869 -6.517 1.00 91.81 181 ALA A CA 1
ATOM 1372 C C . ALA A 1 181 ? 13.778 3.597 -5.283 1.00 91.81 181 ALA A C 1
ATOM 1374 O O . ALA A 1 181 ? 14.348 4.685 -5.413 1.00 91.81 181 ALA A O 1
ATOM 1375 N N . ASP A 1 182 ? 13.643 2.966 -4.115 1.00 88.44 182 ASP A N 1
ATOM 1376 C CA . ASP A 1 182 ? 14.222 3.449 -2.859 1.00 88.44 182 ASP A CA 1
ATOM 1377 C C . ASP A 1 182 ? 15.753 3.470 -2.910 1.00 88.44 182 ASP A C 1
ATOM 1379 O O . ASP A 1 182 ? 16.374 2.895 -3.810 1.00 88.44 182 ASP A O 1
ATOM 1383 N N . GLU A 1 183 ? 16.372 4.113 -1.916 1.00 87.00 183 GLU A N 1
ATOM 1384 C CA . GLU A 1 183 ? 17.816 4.351 -1.861 1.00 87.00 183 GLU A CA 1
ATOM 1385 C C . GLU A 1 183 ? 18.636 3.071 -2.105 1.00 87.00 183 GLU A C 1
ATOM 1387 O O . GLU A 1 183 ? 19.520 3.067 -2.966 1.00 87.00 183 GLU A O 1
ATOM 1392 N N . GLU A 1 184 ? 18.250 1.959 -1.468 1.00 87.38 184 GLU A N 1
ATOM 1393 C CA . GLU A 1 184 ? 18.898 0.647 -1.606 1.00 87.38 184 GLU A CA 1
ATOM 1394 C C . GLU A 1 184 ? 18.966 0.152 -3.062 1.00 87.38 184 GLU A C 1
ATOM 1396 O O . GLU A 1 184 ? 19.999 -0.349 -3.520 1.00 87.38 184 GLU A O 1
ATOM 1401 N N . TYR A 1 185 ? 17.867 0.286 -3.806 1.00 89.12 185 TYR A N 1
ATOM 1402 C CA . TYR A 1 185 ? 17.790 -0.153 -5.199 1.00 89.12 185 TYR A CA 1
ATOM 1403 C C . TYR A 1 185 ? 18.394 0.883 -6.138 1.00 89.12 185 TYR A C 1
ATOM 1405 O O . TYR A 1 185 ? 19.037 0.531 -7.128 1.00 89.12 185 TYR A O 1
ATOM 1413 N N . SER A 1 186 ? 18.222 2.162 -5.819 1.00 87.75 186 SER A N 1
ATOM 1414 C CA . SER A 1 186 ? 18.717 3.261 -6.635 1.00 87.75 186 SER A CA 1
ATOM 1415 C C . SER A 1 186 ? 20.245 3.282 -6.729 1.00 87.75 186 SER A C 1
ATOM 1417 O O . SER A 1 186 ? 20.781 3.523 -7.811 1.00 87.75 186 SER A O 1
ATOM 1419 N N . ALA A 1 187 ? 20.945 2.908 -5.650 1.00 86.69 187 ALA A N 1
ATOM 1420 C CA . ALA A 1 187 ? 22.400 2.751 -5.631 1.00 86.69 187 ALA A CA 1
ATOM 1421 C C . ALA A 1 187 ? 22.901 1.672 -6.613 1.00 86.69 187 ALA A C 1
ATOM 1423 O O . ALA A 1 187 ? 24.052 1.701 -7.038 1.00 86.69 187 ALA A O 1
ATOM 1424 N N . LYS A 1 188 ? 22.028 0.734 -7.006 1.00 88.75 188 LYS A N 1
ATOM 1425 C CA . LYS A 1 188 ? 22.312 -0.374 -7.933 1.00 88.75 188 LYS A CA 1
ATOM 1426 C C . LYS A 1 188 ? 21.766 -0.121 -9.349 1.00 88.75 188 LYS A C 1
ATOM 1428 O O . LYS A 1 188 ? 21.601 -1.068 -10.116 1.00 88.75 188 LYS A O 1
ATOM 1433 N N . GLY A 1 189 ? 21.450 1.133 -9.688 1.00 92.38 189 GLY A N 1
ATOM 1434 C CA . GLY A 1 189 ? 20.862 1.514 -10.981 1.00 92.38 189 GLY A CA 1
ATOM 1435 C C . GLY A 1 189 ? 19.338 1.353 -11.050 1.00 92.38 189 GLY A C 1
ATOM 1436 O O . GLY A 1 189 ? 18.765 1.344 -12.140 1.00 92.38 189 GLY A O 1
ATOM 1437 N N . GLY A 1 190 ? 18.669 1.188 -9.905 1.00 94.19 190 GLY A N 1
ATOM 1438 C CA . GLY A 1 190 ? 17.219 1.042 -9.824 1.00 94.19 190 GLY A CA 1
ATOM 1439 C C . GLY A 1 190 ? 16.489 2.315 -10.214 1.00 94.19 190 GLY A C 1
ATOM 1440 O O . GLY A 1 190 ? 16.805 3.403 -9.736 1.00 94.19 190 GLY A O 1
ATOM 1441 N N . VAL A 1 191 ? 15.495 2.157 -11.080 1.00 94.19 191 VAL A N 1
ATOM 1442 C CA . VAL A 1 191 ? 14.648 3.234 -11.585 1.00 94.19 191 VAL A CA 1
ATOM 1443 C C . VAL A 1 191 ? 13.308 3.225 -10.863 1.00 94.19 191 VAL A C 1
ATOM 1445 O O . VAL A 1 191 ? 12.930 4.203 -10.222 1.00 94.19 191 VAL A O 1
ATOM 1448 N N . ALA A 1 192 ? 12.602 2.102 -10.931 1.00 94.25 192 ALA A N 1
ATOM 1449 C CA . ALA A 1 192 ? 11.261 1.975 -10.385 1.00 94.25 192 ALA A CA 1
ATOM 1450 C C . ALA A 1 192 ? 11.001 0.555 -9.885 1.00 94.25 192 ALA A C 1
ATOM 1452 O O . ALA A 1 192 ? 11.611 -0.405 -10.356 1.00 94.25 192 ALA A O 1
ATOM 1453 N N . VAL A 1 193 ? 10.061 0.430 -8.960 1.00 94.81 193 VAL A N 1
ATOM 1454 C CA . VAL A 1 193 ? 9.497 -0.823 -8.479 1.00 94.81 193 VAL A CA 1
ATOM 1455 C C . VAL A 1 193 ? 8.089 -0.946 -9.045 1.00 94.81 193 VAL A C 1
ATOM 1457 O O . VAL A 1 193 ? 7.217 -0.131 -8.745 1.00 94.81 193 VAL A O 1
ATOM 1460 N N . ILE A 1 194 ? 7.861 -1.979 -9.851 1.00 95.44 194 ILE A N 1
ATOM 1461 C CA . ILE A 1 194 ? 6.532 -2.348 -10.337 1.00 95.44 194 ILE A CA 1
ATOM 1462 C C . ILE A 1 194 ? 6.023 -3.467 -9.432 1.00 95.44 194 ILE A C 1
ATOM 1464 O O . ILE A 1 194 ? 6.632 -4.538 -9.341 1.00 95.44 194 ILE A O 1
ATOM 1468 N N . THR A 1 195 ? 4.903 -3.221 -8.761 1.00 95.38 195 THR A N 1
ATOM 1469 C CA . THR A 1 195 ? 4.230 -4.230 -7.943 1.00 95.38 195 THR A CA 1
ATOM 1470 C C . THR A 1 195 ? 2.945 -4.673 -8.618 1.00 95.38 195 THR A C 1
ATOM 1472 O O . THR A 1 195 ? 2.108 -3.852 -8.979 1.00 95.38 195 THR A O 1
ATOM 1475 N N . TYR A 1 196 ? 2.779 -5.985 -8.736 1.00 94.25 196 TYR A N 1
ATOM 1476 C CA . TYR A 1 196 ? 1.554 -6.641 -9.151 1.00 94.25 196 TYR A CA 1
ATOM 1477 C C . TYR A 1 196 ? 0.914 -7.338 -7.957 1.00 94.25 196 TYR A C 1
ATOM 1479 O O . TYR A 1 196 ? 1.551 -8.151 -7.277 1.00 94.25 196 TYR A O 1
ATOM 1487 N N . ALA A 1 197 ? -0.347 -7.019 -7.692 1.00 92.00 197 ALA A N 1
ATOM 1488 C CA . ALA A 1 197 ? -1.033 -7.471 -6.495 1.00 92.00 197 ALA A CA 1
ATOM 1489 C C . ALA A 1 197 ? -2.493 -7.853 -6.759 1.00 92.00 197 ALA A C 1
ATOM 1491 O O . ALA A 1 197 ? -3.118 -7.484 -7.759 1.00 92.00 197 ALA A O 1
ATOM 1492 N N . ALA A 1 198 ? -3.020 -8.628 -5.821 1.00 88.75 198 ALA A N 1
ATOM 1493 C CA . ALA A 1 198 ? -4.434 -8.913 -5.655 1.00 88.75 198 ALA A CA 1
ATOM 1494 C C . ALA A 1 198 ? -4.919 -8.245 -4.353 1.00 88.75 198 ALA A C 1
ATOM 1496 O O . ALA A 1 198 ? -4.086 -7.848 -3.532 1.00 88.75 198 ALA A O 1
ATOM 1497 N N . PRO A 1 199 ? -6.240 -8.149 -4.122 1.00 81.69 199 PRO A N 1
ATOM 1498 C CA . PRO A 1 199 ? -6.764 -7.689 -2.840 1.00 81.69 199 PRO A CA 1
ATOM 1499 C C . PRO A 1 199 ? -6.110 -8.438 -1.669 1.00 81.69 199 PRO A C 1
ATOM 1501 O O . PRO A 1 199 ? -6.169 -9.666 -1.596 1.00 81.69 199 PRO A O 1
ATOM 1504 N N . GLY A 1 200 ? -5.431 -7.696 -0.792 1.00 81.44 200 GLY A N 1
ATOM 1505 C CA . GLY A 1 200 ? -4.797 -8.224 0.418 1.00 81.44 200 GLY A CA 1
ATOM 1506 C C . GLY A 1 200 ? -3.469 -8.976 0.246 1.00 81.44 200 GLY A C 1
ATOM 1507 O O . GLY A 1 200 ? -2.956 -9.466 1.251 1.00 81.44 200 GLY A O 1
ATOM 1508 N N . ARG A 1 201 ? -2.891 -9.092 -0.963 1.00 87.06 201 ARG A N 1
ATOM 1509 C CA . ARG A 1 201 ? -1.574 -9.743 -1.147 1.00 87.06 201 ARG A CA 1
ATOM 1510 C C . ARG A 1 201 ? -0.797 -9.278 -2.378 1.00 87.06 201 ARG A C 1
ATOM 1512 O O . ARG A 1 201 ? -1.365 -9.047 -3.446 1.00 87.06 201 ARG A O 1
ATOM 1519 N N . VAL A 1 202 ? 0.527 -9.269 -2.261 1.00 91.94 202 VAL A N 1
ATOM 1520 C CA . VAL A 1 202 ? 1.443 -9.089 -3.397 1.00 91.94 202 VAL A CA 1
ATOM 1521 C C . VAL A 1 202 ? 1.601 -10.409 -4.149 1.00 91.94 202 VAL A C 1
ATOM 1523 O O . VAL A 1 202 ? 1.837 -11.448 -3.540 1.00 91.94 202 VAL A O 1
ATOM 1526 N N . LEU A 1 203 ? 1.474 -10.370 -5.475 1.00 92.06 203 LEU A N 1
ATOM 1527 C CA . LEU A 1 203 ? 1.698 -11.528 -6.346 1.00 92.06 203 LEU A CA 1
ATOM 1528 C C . LEU A 1 203 ? 3.125 -11.538 -6.890 1.00 92.06 203 LEU A C 1
ATOM 1530 O O . LEU A 1 203 ? 3.807 -12.561 -6.860 1.00 92.06 203 LEU A O 1
ATOM 1534 N N . ARG A 1 204 ? 3.582 -10.382 -7.378 1.00 94.19 204 ARG A N 1
ATOM 1535 C CA . ARG A 1 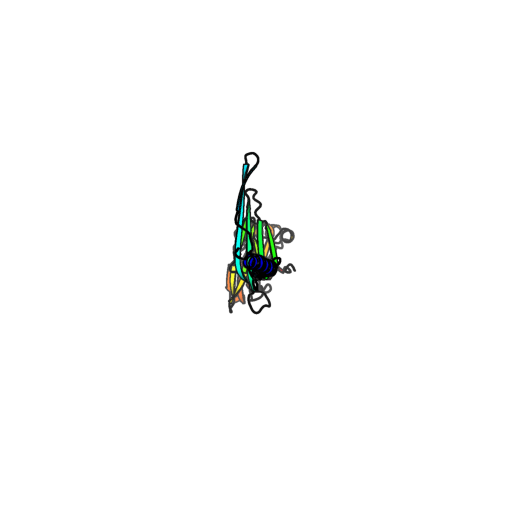204 ? 4.926 -10.217 -7.922 1.00 94.19 204 ARG A CA 1
ATOM 1536 C C . ARG A 1 204 ? 5.408 -8.795 -7.703 1.00 94.19 204 ARG A C 1
ATOM 1538 O O . ARG A 1 204 ? 4.643 -7.845 -7.838 1.00 94.19 204 ARG A O 1
ATOM 1545 N N . ARG A 1 205 ? 6.698 -8.648 -7.427 1.00 94.38 205 ARG A N 1
ATOM 1546 C CA . ARG A 1 205 ? 7.374 -7.356 -7.411 1.00 94.38 205 ARG A CA 1
ATOM 1547 C C . ARG A 1 205 ? 8.628 -7.436 -8.261 1.00 94.38 205 ARG A C 1
ATOM 1549 O O . ARG A 1 205 ? 9.370 -8.416 -8.179 1.00 94.38 205 ARG A O 1
ATOM 1556 N N . VAL A 1 206 ? 8.853 -6.415 -9.073 1.00 95.50 206 VAL A N 1
ATOM 1557 C CA . VAL A 1 206 ? 10.043 -6.312 -9.914 1.00 95.50 206 VAL A CA 1
ATOM 1558 C C . VAL A 1 206 ? 10.641 -4.920 -9.828 1.00 95.50 206 VAL A C 1
ATOM 1560 O O . VAL A 1 206 ? 9.916 -3.930 -9.760 1.00 95.50 206 VAL A O 1
ATOM 1563 N N . VAL A 1 207 ? 11.967 -4.846 -9.847 1.00 95.44 207 VAL A N 1
ATOM 1564 C CA . VAL A 1 207 ? 12.704 -3.592 -10.017 1.00 95.44 207 VAL A CA 1
ATOM 1565 C C . VAL A 1 207 ? 13.098 -3.465 -11.475 1.00 95.44 207 VAL A C 1
ATOM 1567 O O . VAL A 1 207 ? 13.700 -4.377 -12.045 1.00 95.44 207 VAL A O 1
ATOM 1570 N N . LEU A 1 208 ? 12.789 -2.313 -12.056 1.00 95.75 208 LEU A N 1
ATOM 1571 C CA . LEU A 1 208 ? 13.367 -1.855 -13.305 1.00 95.75 208 LEU A CA 1
ATOM 1572 C C . LEU A 1 208 ? 14.742 -1.255 -13.015 1.00 95.75 208 LEU A C 1
ATOM 1574 O O . LEU A 1 208 ? 14.848 -0.272 -12.282 1.00 95.75 208 LEU A O 1
ATOM 1578 N N . LEU A 1 209 ? 15.782 -1.839 -13.595 1.00 95.62 209 LEU A N 1
ATOM 1579 C CA . LEU A 1 209 ? 17.157 -1.358 -13.511 1.00 95.62 209 LEU A CA 1
ATOM 1580 C C . LEU A 1 209 ? 17.594 -0.822 -14.871 1.00 95.62 209 LEU A C 1
ATOM 1582 O O . LEU A 1 209 ? 17.236 -1.397 -15.902 1.00 95.62 209 LEU A O 1
ATOM 1586 N N . ALA A 1 210 ? 18.415 0.222 -14.857 1.00 94.94 210 ALA A N 1
ATOM 1587 C CA . ALA A 1 210 ? 19.225 0.602 -16.005 1.00 94.94 210 ALA A CA 1
ATOM 1588 C C . ALA A 1 210 ? 20.680 0.179 -15.776 1.00 94.94 210 ALA A C 1
ATOM 1590 O O . ALA A 1 210 ? 21.166 0.203 -14.644 1.00 94.94 210 ALA A O 1
ATOM 1591 N N . ASP A 1 211 ? 21.367 -0.198 -16.851 1.00 92.44 211 ASP A N 1
ATOM 1592 C CA . ASP A 1 211 ? 22.772 -0.615 -16.777 1.00 92.44 211 ASP A CA 1
ATOM 1593 C C . ASP A 1 211 ? 23.721 0.565 -16.490 1.00 92.44 211 ASP A C 1
ATOM 1595 O O . ASP A 1 211 ? 24.791 0.375 -15.916 1.00 92.44 211 ASP A O 1
ATOM 1599 N N . ASP A 1 212 ? 23.309 1.786 -16.850 1.00 91.25 212 ASP A N 1
ATOM 1600 C CA . ASP A 1 212 ? 24.038 3.034 -16.612 1.00 91.25 212 ASP A CA 1
ATOM 1601 C C . ASP A 1 212 ? 23.365 3.879 -15.515 1.00 91.25 212 ASP A C 1
ATOM 1603 O O . ASP A 1 212 ? 22.153 4.121 -15.541 1.00 91.25 212 ASP A O 1
ATOM 1607 N N . SER A 1 213 ? 24.164 4.368 -14.564 1.00 89.88 213 SER A N 1
ATOM 1608 C CA . SER A 1 213 ? 23.701 5.155 -13.417 1.00 89.88 213 SER A CA 1
ATOM 1609 C C . SER A 1 213 ? 23.204 6.546 -13.814 1.00 89.88 213 SER A C 1
ATOM 1611 O O . SER A 1 213 ? 22.237 7.039 -13.221 1.00 89.88 213 SER A O 1
ATOM 1613 N N . ILE A 1 214 ? 23.800 7.162 -14.843 1.00 91.62 214 ILE A N 1
ATOM 1614 C CA . ILE A 1 214 ? 23.363 8.465 -15.361 1.00 91.62 214 ILE A CA 1
ATOM 1615 C C . ILE A 1 214 ? 21.973 8.310 -15.971 1.00 91.62 214 ILE A C 1
ATOM 1617 O O . ILE A 1 214 ? 21.037 9.022 -15.591 1.00 91.62 214 ILE A O 1
ATOM 1621 N N . ARG A 1 215 ? 21.803 7.313 -16.843 1.00 92.38 215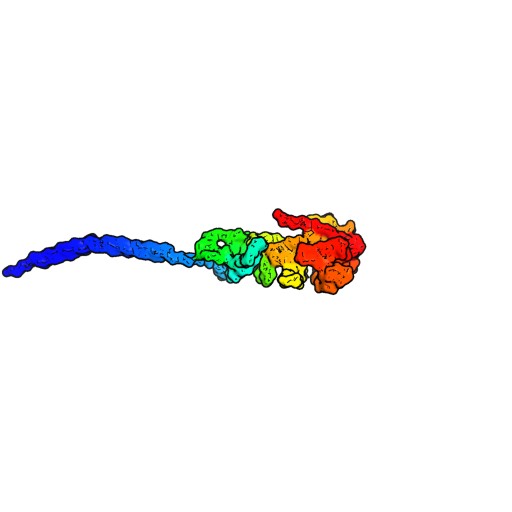 ARG A N 1
ATOM 1622 C CA . ARG A 1 215 ? 20.498 6.971 -17.409 1.00 92.38 215 ARG A CA 1
ATOM 1623 C C . ARG A 1 215 ? 19.471 6.603 -16.339 1.00 92.38 215 ARG A C 1
ATOM 1625 O O . ARG A 1 215 ? 18.334 7.067 -16.424 1.00 92.38 215 ARG A O 1
ATOM 1632 N N . ALA A 1 216 ? 19.848 5.826 -15.321 1.00 92.88 216 ALA A N 1
ATOM 1633 C CA . ALA A 1 216 ? 18.954 5.498 -14.210 1.00 92.88 216 ALA A CA 1
ATOM 1634 C C . ALA A 1 216 ? 18.454 6.762 -13.490 1.00 92.88 216 ALA A C 1
ATOM 1636 O O . ALA A 1 216 ? 17.276 6.863 -13.149 1.00 92.88 216 ALA A O 1
ATOM 1637 N N . SER A 1 217 ? 19.337 7.743 -13.275 1.00 91.31 217 SER A N 1
ATOM 1638 C CA . SER A 1 217 ? 18.988 9.032 -12.668 1.00 91.31 217 SER A CA 1
ATOM 1639 C C . SER A 1 217 ? 18.011 9.834 -13.536 1.00 91.31 217 SER A C 1
ATOM 1641 O O . SER A 1 217 ? 16.976 10.284 -13.044 1.00 91.31 217 SER A O 1
ATOM 1643 N N . MET A 1 218 ? 18.273 9.934 -14.845 1.00 91.25 218 MET A N 1
ATOM 1644 C CA . MET A 1 218 ? 17.392 10.637 -15.789 1.00 91.25 218 MET A CA 1
ATOM 1645 C C . MET A 1 218 ? 15.997 9.998 -15.877 1.00 91.25 218 MET A C 1
ATOM 1647 O O . MET A 1 218 ? 14.982 10.698 -15.877 1.00 91.25 218 MET A O 1
ATOM 1651 N N . LEU A 1 219 ? 15.926 8.664 -15.918 1.00 92.94 219 LEU A N 1
ATOM 1652 C CA . LEU A 1 219 ? 14.649 7.947 -15.952 1.00 92.94 219 LEU A CA 1
ATOM 1653 C C . LEU A 1 219 ? 13.861 8.115 -14.648 1.00 92.94 219 LEU A C 1
ATOM 1655 O O . LEU A 1 219 ? 12.650 8.302 -14.693 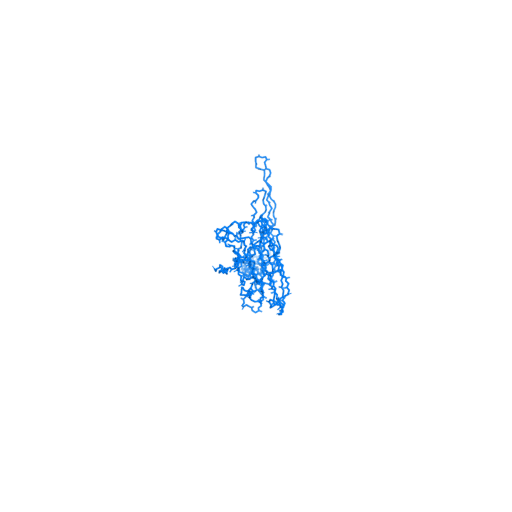1.00 92.94 219 LEU A O 1
ATOM 1659 N N . ARG A 1 220 ? 14.531 8.123 -13.488 1.00 91.06 220 ARG A N 1
ATOM 1660 C CA . ARG A 1 220 ? 13.875 8.425 -12.204 1.00 91.06 220 ARG A CA 1
ATOM 1661 C C . ARG A 1 220 ? 13.303 9.834 -12.165 1.00 91.06 220 ARG A C 1
ATOM 1663 O O . ARG A 1 220 ? 12.159 10.004 -11.762 1.00 91.06 220 ARG A O 1
ATOM 1670 N N . ALA A 1 221 ? 14.071 10.822 -12.622 1.00 88.19 221 ALA A N 1
ATOM 1671 C CA . ALA A 1 221 ? 13.638 12.218 -12.642 1.00 88.19 221 ALA A CA 1
ATOM 1672 C C . ALA A 1 221 ? 12.404 12.449 -13.531 1.00 88.19 221 ALA A C 1
ATOM 1674 O O . ALA A 1 221 ? 11.621 13.357 -13.275 1.00 88.19 221 ALA A O 1
ATOM 1675 N N . THR A 1 222 ? 12.220 11.620 -14.561 1.00 87.88 222 THR A N 1
ATOM 1676 C CA . THR A 1 222 ? 11.078 11.706 -15.483 1.00 87.88 222 THR A CA 1
ATOM 1677 C C . THR A 1 222 ? 9.904 10.815 -15.081 1.00 87.88 222 THR A C 1
ATOM 1679 O O . THR A 1 222 ? 8.810 10.997 -15.609 1.00 87.88 222 THR A O 1
ATOM 1682 N N . LEU A 1 223 ? 10.080 9.903 -14.118 1.00 87.88 223 LEU A N 1
ATOM 1683 C CA . LEU A 1 223 ? 9.064 8.930 -13.713 1.00 87.88 223 LEU A CA 1
ATOM 1684 C C . LEU A 1 223 ? 7.795 9.595 -13.163 1.00 87.88 223 LEU A C 1
ATOM 1686 O O . LEU A 1 223 ? 6.692 9.132 -13.444 1.00 87.88 223 LEU A O 1
ATOM 1690 N N . SER A 1 224 ? 7.936 10.712 -12.446 1.00 81.38 224 SER A N 1
ATOM 1691 C CA . SER A 1 224 ? 6.812 11.491 -11.903 1.00 81.38 224 SER A CA 1
ATOM 1692 C C . SER A 1 224 ? 5.898 12.086 -12.981 1.00 81.38 224 SER A C 1
ATOM 1694 O O . SER A 1 224 ? 4.733 12.361 -12.708 1.00 81.38 224 SER A O 1
ATOM 1696 N N . ALA A 1 225 ? 6.402 12.254 -14.208 1.00 82.44 225 ALA A N 1
ATOM 1697 C CA . ALA A 1 225 ? 5.633 12.726 -15.358 1.00 82.44 225 ALA A CA 1
ATOM 1698 C C . ALA A 1 225 ? 5.004 11.581 -16.172 1.00 82.44 225 ALA A C 1
ATOM 1700 O O . ALA A 1 225 ? 4.315 11.827 -17.163 1.00 82.44 225 ALA A O 1
ATOM 1701 N N . THR A 1 226 ? 5.246 10.328 -15.783 1.00 84.19 226 THR A N 1
ATOM 1702 C CA . THR A 1 226 ? 4.702 9.146 -16.460 1.00 84.19 226 THR A CA 1
ATOM 1703 C C . THR A 1 226 ? 3.479 8.618 -15.721 1.00 84.19 226 THR A C 1
ATOM 1705 O O . THR A 1 226 ? 3.218 8.968 -14.572 1.00 84.19 226 THR A O 1
ATOM 1708 N N . LYS A 1 227 ? 2.697 7.767 -16.386 1.00 85.44 227 LYS A N 1
ATOM 1709 C CA . LYS A 1 227 ? 1.587 7.046 -15.765 1.00 85.44 227 LYS A CA 1
ATOM 1710 C C . LYS A 1 227 ? 1.622 5.605 -16.234 1.00 85.44 227 LYS A C 1
ATOM 1712 O O . LYS A 1 227 ? 1.834 5.349 -17.415 1.00 85.44 227 LYS A O 1
ATOM 1717 N N . LEU A 1 228 ? 1.385 4.682 -15.312 1.00 88.88 228 LEU A N 1
ATOM 1718 C CA . LEU A 1 228 ? 1.203 3.284 -15.661 1.00 88.88 228 LEU A CA 1
ATOM 1719 C C . LEU A 1 228 ? -0.109 3.113 -16.446 1.00 88.88 228 LEU A C 1
ATOM 1721 O O . LEU A 1 228 ? -1.132 3.711 -16.101 1.00 88.88 228 LEU A O 1
ATOM 1725 N N . VAL A 1 229 ? -0.085 2.299 -17.497 1.00 89.62 229 VAL A N 1
ATOM 1726 C CA . VAL A 1 229 ? -1.244 2.038 -18.362 1.00 89.62 229 VAL A CA 1
ATOM 1727 C C . VAL A 1 229 ? -1.437 0.533 -18.508 1.00 89.62 229 VAL A C 1
ATOM 1729 O O . VAL A 1 229 ? -0.479 -0.233 -18.452 1.00 89.62 229 VAL A O 1
ATOM 1732 N N . THR A 1 230 ? -2.681 0.098 -18.696 1.00 89.44 230 THR A N 1
ATOM 1733 C CA . THR A 1 230 ? -3.008 -1.298 -19.008 1.00 89.44 230 THR A CA 1
ATOM 1734 C C . THR A 1 230 ? -3.870 -1.389 -20.254 1.00 89.44 230 THR A C 1
ATOM 1736 O O . THR A 1 230 ? -4.825 -0.624 -20.390 1.00 89.44 230 THR A O 1
ATOM 1739 N N . TYR A 1 231 ? -3.582 -2.354 -21.121 1.00 87.81 231 TYR A N 1
ATOM 1740 C CA . TYR A 1 231 ? -4.379 -2.664 -22.312 1.00 87.81 231 TYR A CA 1
ATOM 1741 C C . TYR A 1 231 ? -4.275 -4.154 -22.660 1.00 87.81 231 TYR A C 1
ATOM 1743 O O . TYR A 1 231 ? -3.604 -4.914 -21.962 1.00 87.81 231 TYR A O 1
ATOM 1751 N N . THR A 1 232 ? -4.981 -4.577 -23.709 1.00 87.25 232 THR A N 1
ATOM 1752 C CA . THR A 1 232 ? -4.906 -5.943 -24.249 1.00 87.25 232 THR A CA 1
ATOM 1753 C C . THR A 1 232 ? -4.153 -5.917 -25.575 1.00 87.25 232 THR A C 1
ATOM 1755 O O . THR A 1 232 ? -4.437 -5.075 -26.421 1.00 87.25 232 THR A O 1
ATOM 1758 N N . ASP A 1 233 ? -3.196 -6.822 -25.725 1.00 87.38 233 ASP A N 1
ATOM 1759 C CA . ASP A 1 233 ? -2.329 -7.020 -26.878 1.00 87.38 233 ASP A CA 1
ATOM 1760 C C . ASP A 1 233 ? -2.169 -8.523 -27.140 1.00 87.38 233 ASP A C 1
ATOM 1762 O O . ASP A 1 233 ? -1.487 -9.249 -26.406 1.00 87.38 233 ASP A O 1
ATOM 1766 N N . ASP A 1 234 ? -2.806 -8.998 -28.206 1.00 83.19 234 ASP A N 1
ATOM 1767 C CA . ASP A 1 234 ? -2.802 -10.414 -28.572 1.00 83.19 234 ASP A CA 1
ATOM 1768 C C . ASP A 1 234 ? -1.402 -10.917 -28.954 1.00 83.19 234 ASP A C 1
ATOM 1770 O O . ASP A 1 234 ? -1.070 -12.073 -28.676 1.00 83.19 234 ASP A O 1
ATOM 1774 N N . ALA A 1 235 ? -0.539 -10.059 -29.514 1.00 82.75 235 ALA A N 1
ATOM 1775 C CA . ALA A 1 235 ? 0.825 -10.437 -29.887 1.00 82.75 235 ALA A CA 1
ATOM 1776 C C . ALA A 1 235 ? 1.695 -10.717 -28.652 1.00 82.75 235 ALA A C 1
ATOM 1778 O O . ALA A 1 235 ? 2.592 -11.562 -28.689 1.00 82.75 235 ALA A O 1
ATOM 1779 N N . LEU A 1 236 ? 1.397 -10.041 -27.542 1.00 79.19 236 LEU A N 1
ATOM 1780 C CA . LEU A 1 236 ? 2.069 -10.219 -26.257 1.00 79.19 236 LEU A CA 1
ATOM 1781 C C . LEU A 1 236 ? 1.368 -11.229 -25.334 1.00 79.19 236 LEU A C 1
ATOM 1783 O O . LEU A 1 236 ? 1.838 -11.484 -24.223 1.00 79.19 236 LEU A O 1
ATOM 1787 N N . GLY A 1 237 ? 0.306 -11.882 -25.812 1.00 74.69 237 GLY A N 1
ATOM 1788 C CA . GLY A 1 237 ? -0.395 -12.936 -25.080 1.00 74.69 237 GLY A CA 1
ATOM 1789 C C . GLY A 1 237 ? -1.511 -12.429 -24.168 1.00 74.69 237 GLY A C 1
ATOM 1790 O O . GLY A 1 237 ? -1.826 -13.086 -23.175 1.00 74.69 237 GLY A O 1
ATOM 1791 N N . GLY A 1 238 ? -2.109 -11.283 -24.494 1.00 86.38 238 GLY A N 1
ATOM 1792 C CA . GLY A 1 238 ? -3.286 -10.747 -23.824 1.00 86.38 238 GLY A CA 1
ATOM 1793 C C . GLY A 1 238 ? -2.974 -9.459 -23.078 1.00 86.38 238 GLY A C 1
ATOM 1794 O O . GLY A 1 238 ? -2.544 -8.474 -23.659 1.00 86.38 238 GLY A O 1
ATOM 1795 N N . ARG A 1 239 ? -3.255 -9.400 -21.780 1.00 91.50 239 ARG A N 1
ATOM 1796 C CA . ARG A 1 239 ? -3.163 -8.133 -21.042 1.00 91.50 239 ARG A CA 1
ATOM 1797 C C . ARG A 1 239 ? -1.723 -7.723 -20.800 1.00 91.50 239 ARG A C 1
ATOM 1799 O O . ARG A 1 239 ? -0.887 -8.559 -20.474 1.00 91.50 239 ARG A O 1
ATOM 1806 N N . VAL A 1 240 ? -1.464 -6.426 -20.879 1.00 93.19 240 VAL A N 1
ATOM 1807 C CA . VAL A 1 240 ? -0.137 -5.833 -20.724 1.00 93.19 240 VAL A CA 1
ATOM 1808 C C . VAL A 1 240 ? -0.217 -4.659 -19.762 1.00 93.19 240 VAL A C 1
ATOM 1810 O O . VAL A 1 240 ? -1.127 -3.833 -19.844 1.00 93.19 240 VAL A O 1
ATOM 1813 N N . VAL A 1 241 ? 0.755 -4.591 -18.855 1.00 94.44 241 VAL A N 1
ATOM 1814 C CA . VAL A 1 241 ? 1.085 -3.395 -18.080 1.00 94.44 241 VAL A CA 1
ATOM 1815 C C . VAL A 1 241 ? 2.202 -2.665 -18.817 1.00 94.44 241 VAL A C 1
ATOM 1817 O O . VAL A 1 241 ? 3.267 -3.234 -19.061 1.00 94.44 241 VAL A O 1
ATOM 1820 N N . GLU A 1 242 ? 1.962 -1.408 -19.167 1.00 94.44 242 GLU A N 1
ATOM 1821 C CA . GLU A 1 242 ? 2.920 -0.547 -19.845 1.00 94.44 242 GLU A CA 1
ATOM 1822 C C . GLU A 1 242 ? 3.337 0.622 -18.954 1.00 94.44 242 GLU A C 1
ATOM 1824 O O . GLU A 1 242 ? 2.508 1.343 -18.394 1.00 94.44 242 GLU A O 1
ATOM 1829 N N . LEU A 1 243 ? 4.650 0.818 -18.866 1.00 94.19 243 LEU A N 1
ATOM 1830 C CA . LEU A 1 243 ? 5.277 2.007 -18.317 1.00 94.19 243 LEU A CA 1
ATOM 1831 C C . LEU A 1 243 ? 5.917 2.794 -19.473 1.00 94.19 243 LEU A C 1
ATOM 1833 O O . LEU A 1 243 ? 6.985 2.401 -19.958 1.00 94.19 243 LEU A O 1
ATOM 1837 N N . PRO A 1 244 ? 5.288 3.887 -19.938 1.00 91.69 244 PRO A N 1
ATOM 1838 C CA . PRO A 1 244 ? 5.862 4.733 -20.971 1.00 91.69 244 PRO A CA 1
ATOM 1839 C C . PRO A 1 244 ? 7.028 5.528 -20.378 1.00 91.69 244 PRO A C 1
ATOM 1841 O O . PRO A 1 244 ? 6.840 6.310 -19.452 1.00 91.69 244 PRO A O 1
ATOM 1844 N N . LEU A 1 245 ? 8.236 5.336 -20.910 1.00 89.31 245 LEU A N 1
ATOM 1845 C CA . LEU A 1 245 ? 9.422 6.108 -20.532 1.00 89.31 245 LEU A CA 1
ATOM 1846 C C . LEU A 1 245 ? 9.927 6.900 -21.736 1.00 89.31 245 LEU A C 1
ATOM 1848 O O . LEU A 1 245 ? 9.728 6.501 -22.884 1.00 89.31 245 LEU A O 1
ATOM 1852 N N . GLY A 1 246 ? 10.674 7.977 -21.481 1.00 82.56 246 GLY A N 1
ATOM 1853 C CA . GLY A 1 246 ? 11.285 8.782 -22.547 1.00 82.56 246 GLY A CA 1
ATOM 1854 C C . GLY A 1 246 ? 12.241 7.995 -23.458 1.00 82.56 246 GLY A C 1
ATOM 1855 O O . GLY A 1 246 ? 12.444 8.376 -24.604 1.00 82.56 246 GLY A O 1
ATOM 1856 N N . SER A 1 247 ? 12.791 6.867 -22.987 1.00 80.69 247 SER A N 1
ATOM 1857 C CA . SER A 1 247 ? 13.660 5.982 -23.779 1.00 80.69 247 SER A CA 1
ATOM 1858 C C . SER A 1 247 ? 12.928 4.841 -24.501 1.00 80.69 247 SER A C 1
ATOM 1860 O O . SER A 1 247 ? 13.583 3.927 -24.994 1.00 80.69 247 SER A O 1
ATOM 1862 N N . GLY A 1 248 ? 11.594 4.842 -24.504 1.00 87.56 248 GLY A N 1
ATOM 1863 C CA . GLY A 1 248 ? 10.758 3.738 -24.979 1.00 87.56 248 GLY A CA 1
ATOM 1864 C C . GLY A 1 248 ? 9.971 3.079 -23.846 1.00 87.56 248 GLY A C 1
ATOM 1865 O O . GLY A 1 248 ? 10.335 3.178 -22.676 1.00 87.56 248 GLY A O 1
ATOM 1866 N N . ALA A 1 249 ? 8.875 2.410 -24.189 1.00 92.81 249 ALA A N 1
ATOM 1867 C CA . ALA A 1 249 ? 7.972 1.812 -23.213 1.00 92.81 249 ALA A CA 1
ATOM 1868 C C . ALA A 1 249 ? 8.495 0.474 -22.668 1.00 92.81 249 ALA A C 1
ATOM 1870 O O . ALA A 1 249 ? 8.976 -0.366 -23.428 1.00 92.81 249 ALA A O 1
ATOM 1871 N N . VAL A 1 250 ? 8.345 0.257 -21.361 1.00 95.00 250 VAL A N 1
ATOM 1872 C CA . VAL A 1 250 ? 8.491 -1.065 -20.736 1.00 95.00 250 VAL A CA 1
ATOM 1873 C C . VAL A 1 250 ? 7.121 -1.729 -20.735 1.00 95.00 250 VAL A C 1
ATOM 1875 O O . VAL A 1 250 ? 6.193 -1.217 -20.112 1.00 95.00 250 VAL A O 1
ATOM 1878 N N . ARG A 1 251 ? 6.989 -2.859 -21.429 1.00 96.25 251 ARG A N 1
ATOM 1879 C CA . ARG A 1 251 ? 5.730 -3.601 -21.575 1.00 96.25 251 ARG A CA 1
ATOM 1880 C C . ARG A 1 251 ? 5.875 -4.974 -20.950 1.00 96.25 251 ARG A C 1
ATOM 1882 O O . ARG A 1 251 ? 6.761 -5.734 -21.333 1.00 96.25 251 ARG A O 1
ATOM 1889 N N . ILE A 1 252 ? 5.014 -5.292 -19.994 1.00 95.81 252 ILE A N 1
ATOM 1890 C CA . ILE A 1 252 ? 5.051 -6.556 -19.260 1.00 95.81 252 ILE A CA 1
ATOM 1891 C C . ILE A 1 252 ? 3.690 -7.234 -19.416 1.00 95.81 252 ILE A C 1
ATOM 1893 O O . ILE A 1 252 ? 2.699 -6.711 -18.898 1.00 95.81 252 ILE A O 1
ATOM 1897 N N . PRO A 1 253 ? 3.611 -8.379 -20.112 1.00 94.75 253 PRO A N 1
ATOM 1898 C CA . PRO A 1 253 ? 2.384 -9.156 -20.170 1.00 94.75 253 PRO A CA 1
ATOM 1899 C C . PRO A 1 253 ? 2.001 -9.663 -18.781 1.00 94.75 253 PRO A C 1
ATOM 1901 O O . PRO A 1 253 ? 2.859 -10.001 -17.962 1.00 94.75 253 PRO A O 1
ATOM 1904 N N . VAL A 1 254 ? 0.704 -9.704 -18.496 1.00 93.00 254 VAL A N 1
ATOM 1905 C CA . VAL A 1 254 ? 0.179 -10.044 -17.174 1.00 93.00 254 VAL A CA 1
ATOM 1906 C C . VAL A 1 254 ? -0.810 -11.194 -17.258 1.00 93.00 254 VAL A C 1
ATOM 1908 O O . VAL A 1 254 ? -1.801 -11.157 -17.988 1.00 93.00 254 VAL A O 1
ATOM 1911 N N . GLY A 1 255 ? -0.540 -12.226 -16.467 1.00 89.56 255 GLY A N 1
ATOM 1912 C CA .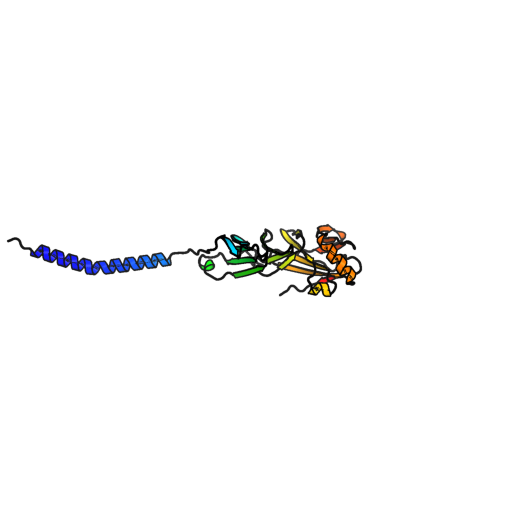 GLY A 1 255 ? -1.436 -13.352 -16.258 1.00 89.56 255 GLY A CA 1
ATOM 1913 C C . GLY A 1 255 ? -2.252 -13.190 -14.980 1.00 89.56 255 GLY A C 1
ATOM 1914 O O . GLY A 1 255 ? -2.056 -12.271 -14.183 1.00 89.56 255 GLY A O 1
ATOM 1915 N N . LEU A 1 256 ? -3.144 -14.149 -14.732 1.00 87.62 256 LEU A N 1
ATOM 1916 C CA . LEU A 1 256 ? -4.010 -14.136 -13.552 1.00 87.62 256 LEU A CA 1
ATOM 1917 C C . LEU A 1 256 ? -3.225 -14.062 -12.232 1.00 87.62 256 LEU A C 1
ATOM 1919 O O . LEU A 1 256 ? -3.681 -13.426 -11.286 1.00 87.62 256 LEU A O 1
ATOM 1923 N N . ASN A 1 257 ? -2.066 -14.713 -12.144 1.00 88.25 257 ASN A N 1
ATOM 1924 C CA . ASN A 1 257 ? -1.312 -14.836 -10.894 1.00 88.25 257 ASN A CA 1
ATOM 1925 C C . ASN A 1 257 ? 0.123 -14.311 -10.986 1.00 88.25 257 ASN A C 1
ATOM 1927 O O . ASN A 1 257 ? 0.837 -14.379 -9.991 1.00 88.25 257 ASN A O 1
ATOM 1931 N N . ASP A 1 258 ? 0.548 -13.799 -12.144 1.00 90.50 258 ASP A N 1
ATOM 1932 C CA . ASP A 1 258 ? 1.939 -13.398 -12.339 1.00 90.50 258 ASP A CA 1
ATOM 1933 C C . ASP A 1 258 ? 2.132 -12.308 -13.406 1.00 90.50 258 ASP A C 1
ATOM 1935 O O . ASP A 1 258 ? 1.278 -12.115 -14.274 1.00 90.50 258 ASP A O 1
ATOM 1939 N N . LEU A 1 259 ? 3.285 -11.641 -13.345 1.00 92.19 259 LEU A N 1
ATOM 1940 C CA . LEU A 1 259 ? 3.866 -10.854 -14.430 1.00 92.19 259 LEU A CA 1
ATOM 1941 C C . LEU A 1 259 ? 4.748 -11.774 -15.288 1.00 92.19 259 LEU A C 1
ATOM 1943 O O . LEU A 1 259 ? 5.688 -12.382 -14.771 1.00 92.19 259 LEU A O 1
ATOM 1947 N N . ASP A 1 260 ? 4.497 -11.859 -16.594 1.00 93.31 260 ASP A N 1
ATOM 1948 C CA . ASP A 1 260 ? 5.331 -12.649 -17.503 1.00 93.31 260 ASP A CA 1
ATOM 1949 C C . ASP A 1 260 ? 6.578 -11.859 -17.912 1.00 93.31 260 ASP A C 1
ATOM 1951 O O . ASP A 1 260 ? 6.631 -11.160 -18.924 1.00 93.31 260 ASP A O 1
ATOM 1955 N N . LEU A 1 261 ? 7.621 -11.990 -17.097 1.00 93.94 261 LEU A N 1
ATOM 1956 C CA . LEU A 1 261 ? 8.895 -11.310 -17.324 1.00 93.94 261 LEU A CA 1
ATOM 1957 C C . LEU A 1 261 ? 9.682 -11.887 -18.502 1.00 93.94 261 LEU A C 1
ATOM 1959 O O . LEU A 1 261 ? 10.591 -11.229 -18.999 1.00 93.94 261 LEU A O 1
ATOM 1963 N N . ARG A 1 262 ? 9.355 -13.104 -18.956 1.00 92.50 262 ARG A N 1
ATOM 1964 C CA . ARG A 1 262 ? 10.046 -13.741 -20.089 1.00 92.50 262 ARG A CA 1
ATOM 1965 C C . ARG A 1 262 ? 9.597 -13.147 -21.417 1.00 92.50 262 ARG A C 1
ATOM 1967 O O . ARG A 1 262 ? 10.373 -13.135 -22.366 1.00 92.50 262 ARG A O 1
ATOM 1974 N N . ARG A 1 263 ? 8.355 -12.667 -21.470 1.00 92.62 263 ARG A N 1
ATOM 1975 C CA . ARG A 1 263 ? 7.766 -11.983 -22.627 1.00 92.62 263 ARG A CA 1
ATOM 1976 C C . ARG A 1 263 ? 7.766 -10.461 -22.493 1.00 92.62 263 ARG A C 1
ATOM 1978 O O . ARG A 1 263 ? 7.183 -9.779 -23.330 1.00 92.62 263 ARG A O 1
ATOM 1985 N N . ALA A 1 264 ? 8.399 -9.925 -21.450 1.00 94.56 264 ALA A N 1
ATOM 1986 C CA . ALA A 1 264 ? 8.508 -8.488 -21.274 1.00 94.56 264 ALA A CA 1
ATOM 1987 C C . ALA A 1 264 ? 9.355 -7.865 -22.393 1.00 94.56 264 ALA A C 1
ATOM 1989 O O . ALA A 1 264 ? 10.428 -8.362 -22.736 1.00 94.56 264 ALA A O 1
ATOM 1990 N N . VAL A 1 265 ? 8.880 -6.745 -22.930 1.00 95.50 265 VAL A N 1
ATOM 1991 C CA . VAL A 1 265 ? 9.593 -5.946 -23.927 1.00 95.50 265 VAL A CA 1
ATOM 1992 C C . VAL A 1 265 ? 10.138 -4.710 -23.231 1.00 95.50 265 VAL A C 1
ATOM 1994 O O . VAL A 1 265 ? 9.390 -3.941 -22.624 1.00 95.50 265 VAL A O 1
ATOM 1997 N N . LEU A 1 266 ? 11.455 -4.534 -23.305 1.00 95.44 266 LEU A N 1
ATOM 1998 C CA . LEU A 1 266 ? 12.173 -3.452 -22.645 1.00 95.44 266 LEU A CA 1
ATOM 1999 C C . LEU A 1 266 ? 13.015 -2.666 -23.653 1.00 95.44 266 LEU A C 1
ATOM 2001 O O . LEU A 1 266 ? 13.588 -3.262 -24.568 1.00 95.44 266 LEU A O 1
ATOM 2005 N N . PRO A 1 267 ? 13.161 -1.345 -23.463 1.00 94.81 267 PRO A N 1
ATOM 2006 C CA . PRO A 1 267 ? 14.194 -0.574 -24.133 1.00 94.81 267 PRO A CA 1
ATOM 2007 C C . PRO A 1 267 ? 15.585 -1.160 -23.876 1.00 94.81 267 PRO A C 1
ATOM 2009 O O . PRO A 1 267 ? 15.870 -1.651 -22.782 1.00 94.81 267 PRO A O 1
ATOM 2012 N N . ALA A 1 268 ? 16.477 -1.039 -24.861 1.00 92.94 268 ALA A N 1
ATOM 2013 C CA . ALA A 1 268 ? 17.862 -1.481 -24.728 1.00 92.94 268 ALA A CA 1
ATOM 2014 C C . ALA A 1 268 ? 18.522 -0.868 -23.482 1.00 92.94 268 ALA A C 1
ATOM 2016 O O . ALA A 1 268 ? 18.314 0.314 -23.201 1.00 92.94 268 ALA A O 1
ATOM 2017 N N . GLY A 1 269 ? 19.324 -1.652 -22.757 1.00 92.06 269 GLY A N 1
ATOM 2018 C CA . GLY A 1 269 ? 20.021 -1.224 -21.536 1.00 92.06 269 GLY A CA 1
ATOM 2019 C C . GLY A 1 269 ? 19.149 -1.143 -20.276 1.00 92.06 269 GLY A C 1
ATOM 2020 O O . GLY A 1 269 ? 19.580 -0.555 -19.282 1.00 92.06 269 GLY A O 1
ATOM 2021 N N . LEU A 1 270 ? 17.915 -1.666 -20.329 1.00 95.31 270 LEU A N 1
ATOM 2022 C CA . LEU A 1 270 ? 17.050 -1.867 -19.167 1.00 95.31 270 LEU A CA 1
ATOM 2023 C C . LEU A 1 270 ? 16.829 -3.358 -18.904 1.00 95.31 270 LEU A C 1
ATOM 2025 O O . LEU A 1 270 ? 16.752 -4.167 -19.829 1.00 95.31 270 LEU A O 1
ATOM 2029 N N . ARG A 1 271 ? 16.654 -3.708 -17.629 1.00 95.19 271 ARG A N 1
ATOM 2030 C CA . ARG A 1 271 ? 16.373 -5.079 -17.185 1.00 95.19 271 ARG A CA 1
ATOM 2031 C C . ARG A 1 271 ? 15.394 -5.102 -16.017 1.00 95.19 271 ARG A C 1
ATOM 2033 O O . ARG A 1 271 ? 15.343 -4.164 -15.223 1.00 95.19 271 ARG A O 1
ATOM 2040 N N . LEU A 1 272 ? 14.643 -6.194 -15.900 1.00 95.75 272 LEU A N 1
ATOM 2041 C CA . LEU A 1 272 ? 13.745 -6.453 -14.773 1.00 95.75 272 LEU A CA 1
ATOM 2042 C C . LEU A 1 272 ? 14.368 -7.494 -13.853 1.00 95.75 272 LEU A C 1
ATOM 2044 O O . LEU A 1 272 ? 14.774 -8.562 -14.309 1.00 95.75 272 LEU A O 1
ATOM 2048 N N . ILE A 1 273 ? 14.404 -7.201 -12.556 1.00 94.50 273 ILE A N 1
ATOM 2049 C CA . ILE A 1 273 ? 14.825 -8.158 -11.530 1.00 94.50 273 ILE A CA 1
ATOM 2050 C C . ILE A 1 273 ? 13.675 -8.391 -10.563 1.00 94.50 273 ILE A C 1
ATOM 2052 O O . ILE A 1 273 ? 13.079 -7.445 -10.051 1.00 94.50 273 ILE A O 1
ATOM 2056 N N . VAL A 1 274 ? 13.366 -9.663 -10.312 1.00 94.06 274 VAL A N 1
ATOM 2057 C CA . VAL A 1 274 ? 12.360 -10.060 -9.325 1.00 94.06 274 VAL A CA 1
ATOM 2058 C C . VAL A 1 274 ? 12.862 -9.720 -7.932 1.00 94.06 274 VAL A C 1
ATOM 2060 O O . VAL A 1 274 ? 13.945 -10.148 -7.535 1.00 94.06 274 VAL A O 1
ATOM 2063 N N . LEU A 1 275 ? 12.043 -8.995 -7.178 1.00 88.62 275 LEU A N 1
ATOM 2064 C CA . LEU A 1 275 ? 12.234 -8.859 -5.746 1.00 88.62 275 LEU A CA 1
ATOM 2065 C C . LEU A 1 275 ? 11.532 -10.006 -5.041 1.00 88.62 275 LEU A C 1
ATOM 2067 O O . LEU A 1 275 ? 10.377 -10.321 -5.339 1.00 88.62 275 LEU A O 1
ATOM 2071 N N . GLN A 1 276 ? 12.231 -10.610 -4.087 1.00 76.44 276 GLN A N 1
ATOM 2072 C CA . GLN A 1 276 ? 11.572 -11.482 -3.131 1.00 76.44 276 GLN A CA 1
ATOM 2073 C C . GLN A 1 276 ? 10.564 -10.631 -2.342 1.00 76.44 276 GLN A C 1
ATOM 2075 O O . GLN A 1 276 ? 10.917 -9.521 -1.918 1.00 76.44 276 GLN A O 1
ATOM 2080 N N . PRO A 1 277 ? 9.307 -11.084 -2.186 1.00 59.00 277 PRO A N 1
ATOM 2081 C CA . PRO A 1 277 ? 8.402 -10.441 -1.248 1.00 59.00 277 PRO A CA 1
ATOM 2082 C C . PRO A 1 277 ? 9.083 -10.454 0.122 1.00 59.00 277 PRO A C 1
ATOM 2084 O O . PRO A 1 277 ? 9.676 -11.461 0.507 1.00 59.00 277 PRO A O 1
ATOM 2087 N N . TRP A 1 278 ? 9.065 -9.319 0.817 1.00 53.62 278 TRP A N 1
ATOM 2088 C CA . TRP A 1 278 ? 9.499 -9.287 2.208 1.00 53.62 278 TRP A CA 1
ATOM 2089 C C . TRP A 1 278 ? 8.574 -10.240 2.971 1.00 53.62 278 TRP A C 1
ATOM 2091 O O . TRP A 1 278 ? 7.357 -10.059 2.932 1.00 53.62 278 TRP A O 1
ATOM 2101 N N . GLY A 1 279 ? 9.156 -11.312 3.509 1.00 42.59 279 GLY A N 1
ATOM 2102 C CA . GLY A 1 279 ? 8.479 -12.281 4.366 1.00 42.59 279 GLY A CA 1
ATOM 2103 C C . GLY A 1 279 ? 8.534 -11.840 5.812 1.00 42.59 279 GLY A C 1
ATOM 2104 O O . GLY A 1 279 ? 9.583 -11.275 6.198 1.00 42.59 279 GLY A O 1
#

pLDDT: mean 86.64, std 9.61, range [42.59, 96.88]